Protein AF-A0A9N9PFM5-F1 (afdb_monomer)

Sequence (314 aa):
ESNFRSHLKWRIEKDKDKSFVIVVYNKIEIKESFKELLFERCRVQQSIERSPIHFYSKCDPYYEFTNFFPISVIIDDVEWPTTENYFQAQKFEHKWIYNEIREACSAREAFKISRYYDPHKRHDWEDRIPDTGKIFKENVMRTALMAKFGQHERLKYMLLSTGNIPLFEHTKNDLYWGDGGDFGGGQNKLGMILQEVREIYMLEEVQKIATIKSTLVHSAPRKRRWLNHLSSHVLNEDIRLTLPPSPVKTIWFSWFRFIIWMKPYLKYLITFYQKERKLPDPSKDIINLASWFSNPNTVIHIELITMFITYNGK

Radius of gyration: 23.26 Å; Cα contacts (8 Å, |Δi|>4): 350; chains: 1; bounding box: 63×58×68 Å

InterPro domains:
  IPR012816 NADAR [PF08719] (55-199)
  IPR012816 NADAR [TIGR02464] (53-199)
  IPR012816 NADAR [cd15457] (51-199)
  IPR037238 YbiA-like superfamily [G3DSA:1.10.357.40] (39-211)
  IPR037238 YbiA-like superfamily [SSF143990] (47-199)

Foldseek 3Di:
DDDDDDDDDWDWDQDPVRDTDGFDDDDDDPDVVLLVVLVVLLVVCVVPPLAAAEEADPRDPPVVLDQQPQDWFADPNDIARTLLLQLLLLQAPPVVLSVVSRPDPGSVRSVVSSVVVVVRGDPQQQPADPPVRDRNSLVSSLSSLLRSLVVDVSVVLVLLSSFQRQYAHADCPALACGQNHPVGNRPVSSSVSSVVSSVVSLVVLLVLLVLLLCQCQVDPVLVVLLLVLCVVVCVVPPDDSDGQDDDPPDDPVSSLSNLVVCLVCLVSSQVSLCVLVPPPDRDPSSVVSNVLSPPPCSNSVSVSSNSSCVSVVD

Solvent-accessible surface area (backbone atoms only — not comparable to full-atom values): 18155 Å² total; per-residue (Å²): 140,89,77,88,79,80,88,80,88,83,75,89,55,83,48,98,81,81,55,77,68,87,88,83,87,82,88,80,75,94,42,72,66,53,52,49,50,53,51,50,50,53,50,51,53,70,77,42,75,88,59,67,46,62,24,64,47,90,90,42,70,61,24,75,74,44,49,66,35,89,45,70,35,66,56,94,93,38,79,22,58,14,43,30,14,49,51,42,19,72,40,37,81,52,64,67,61,24,48,54,19,44,68,34,95,39,35,69,50,8,48,51,51,37,60,75,46,50,92,63,44,50,86,59,48,81,35,62,39,81,98,72,69,44,39,38,52,60,51,49,47,46,53,37,50,47,37,44,36,68,76,34,62,72,53,31,55,56,52,51,57,50,63,89,54,52,48,34,30,52,28,69,88,37,50,57,46,12,28,18,34,97,81,38,90,23,65,19,47,51,18,52,49,52,50,52,51,33,51,53,53,50,51,55,54,50,49,54,55,49,50,56,50,49,58,48,70,77,29,70,71,51,36,51,51,49,51,53,53,46,58,74,60,39,84,81,47,103,64,82,94,69,77,77,74,76,79,60,84,91,48,77,66,52,58,55,52,38,50,63,62,42,58,89,40,46,73,56,49,41,58,46,34,55,52,52,47,70,44,98,81,51,52,69,66,40,48,52,50,27,56,49,54,66,42,87,57,42,64,60,49,52,51,52,51,46,47,47,51,68,70,66,72,113

Mean predicted aligned error: 10.84 Å

Structure (mmCIF, N/CA/C/O backbone):
data_AF-A0A9N9PFM5-F1
#
_entry.id   AF-A0A9N9PFM5-F1
#
loop_
_atom_site.group_PDB
_atom_site.id
_atom_site.type_symbol
_atom_site.label_atom_id
_atom_site.label_alt_id
_atom_site.label_comp_id
_atom_site.label_asym_id
_atom_site.label_entity_id
_atom_site.label_seq_id
_atom_site.pdbx_PDB_ins_code
_atom_site.Cartn_x
_atom_site.Cartn_y
_atom_site.Cartn_z
_atom_site.occupancy
_atom_site.B_iso_or_equiv
_atom_site.auth_seq_id
_atom_site.auth_comp_id
_atom_site.auth_asym_id
_atom_site.auth_atom_id
_atom_site.pdbx_PDB_model_num
ATOM 1 N N . GLU A 1 1 ? 16.361 -35.485 27.529 1.00 28.11 1 GLU A N 1
ATOM 2 C CA . GLU A 1 1 ? 15.941 -34.355 28.387 1.00 28.11 1 GLU A CA 1
ATOM 3 C C . GLU A 1 1 ? 16.754 -33.118 27.992 1.00 28.11 1 GLU A C 1
ATOM 5 O O . GLU A 1 1 ? 17.873 -32.926 28.436 1.00 28.11 1 GLU A O 1
ATOM 10 N N . SER A 1 2 ? 16.462 -32.532 26.829 1.00 30.11 2 SER A N 1
ATOM 11 C CA . SER A 1 2 ? 15.596 -31.352 26.636 1.00 30.11 2 SER A CA 1
ATOM 12 C C . SER A 1 2 ? 16.118 -30.073 27.306 1.00 30.11 2 SER A C 1
ATOM 14 O O . SER A 1 2 ? 15.652 -29.674 28.366 1.00 30.11 2 SER A O 1
ATOM 16 N N . ASN A 1 3 ? 17.038 -29.387 26.627 1.00 26.78 3 ASN A N 1
ATOM 17 C CA . ASN A 1 3 ? 17.194 -27.939 26.754 1.00 26.78 3 ASN A CA 1
ATOM 18 C C . ASN A 1 3 ? 17.544 -27.356 25.379 1.00 26.78 3 ASN A C 1
ATOM 20 O O . ASN A 1 3 ? 18.699 -27.322 24.954 1.00 26.78 3 ASN A O 1
ATOM 24 N N . PHE A 1 4 ? 16.497 -26.945 24.663 1.00 24.41 4 PHE A N 1
ATOM 25 C CA . PHE A 1 4 ? 16.559 -26.201 23.409 1.00 24.41 4 PHE A CA 1
ATOM 26 C C . PHE A 1 4 ? 17.171 -24.816 23.685 1.00 24.41 4 PHE A C 1
ATOM 28 O O . PHE A 1 4 ? 16.492 -23.902 24.148 1.00 24.41 4 PHE A O 1
ATOM 35 N N . ARG A 1 5 ? 18.467 -24.640 23.403 1.00 27.06 5 ARG A N 1
ATOM 36 C CA . ARG A 1 5 ? 19.065 -23.308 23.241 1.00 27.06 5 ARG A CA 1
ATOM 37 C C . ARG A 1 5 ? 18.743 -22.813 21.832 1.00 27.06 5 ARG A C 1
ATOM 39 O O . ARG A 1 5 ? 19.401 -23.185 20.867 1.00 27.06 5 ARG A O 1
ATOM 46 N N . SER A 1 6 ? 17.719 -21.973 21.718 1.00 31.12 6 SER A N 1
ATOM 47 C CA . SER A 1 6 ? 17.447 -21.180 20.521 1.00 31.12 6 SER A CA 1
ATOM 48 C C . SER A 1 6 ? 18.553 -20.137 20.334 1.00 31.12 6 SER A C 1
ATOM 50 O O . SER A 1 6 ? 18.671 -19.188 21.111 1.00 31.12 6 SER A O 1
ATOM 52 N N . HIS A 1 7 ? 19.374 -20.312 19.303 1.00 28.08 7 HIS A N 1
ATOM 53 C CA . HIS A 1 7 ? 20.382 -19.343 18.891 1.00 28.08 7 HIS A CA 1
ATOM 54 C C . HIS A 1 7 ? 19.730 -18.139 18.188 1.00 28.08 7 HIS A C 1
ATOM 56 O O . HIS A 1 7 ? 19.598 -18.124 16.969 1.00 28.08 7 HIS A O 1
ATOM 62 N N . LEU A 1 8 ? 19.371 -17.105 18.952 1.00 27.41 8 LEU A N 1
ATOM 63 C CA . LEU A 1 8 ? 19.286 -15.728 18.457 1.00 27.41 8 LEU A CA 1
ATOM 64 C C . LEU A 1 8 ? 20.577 -15.010 18.863 1.00 27.41 8 LEU A C 1
ATOM 66 O O . LEU A 1 8 ? 20.789 -14.723 20.039 1.00 27.41 8 LEU A O 1
ATOM 70 N N . LYS A 1 9 ? 21.462 -14.745 17.898 1.00 27.91 9 LYS A N 1
ATOM 71 C CA . LYS A 1 9 ? 22.610 -13.850 18.089 1.00 27.91 9 LYS A CA 1
ATOM 72 C C . LYS A 1 9 ? 22.234 -12.473 17.554 1.00 27.91 9 LYS A C 1
ATOM 74 O O . LYS A 1 9 ? 21.989 -12.324 16.364 1.00 27.91 9 LYS A O 1
ATOM 79 N N . TRP A 1 10 ? 22.207 -11.486 18.436 1.00 32.22 10 TRP A N 1
ATOM 80 C CA . TRP A 1 10 ? 22.135 -10.064 18.116 1.00 32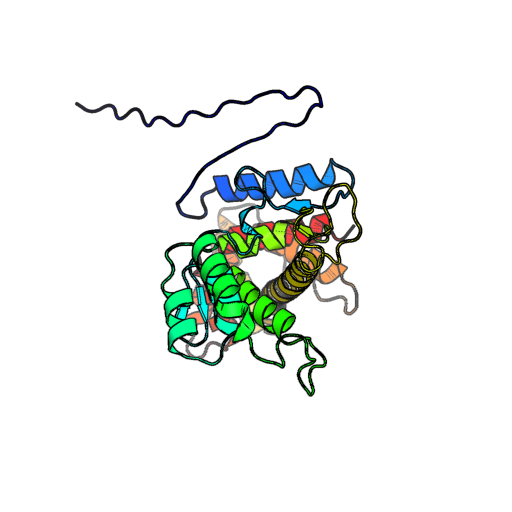.22 10 TRP A CA 1
ATOM 81 C C . TRP A 1 10 ? 23.387 -9.405 18.700 1.00 32.22 10 TRP A C 1
ATOM 83 O O . TRP A 1 10 ? 23.873 -9.821 19.754 1.00 32.22 10 TRP A O 1
ATOM 93 N N . ARG A 1 11 ? 23.953 -8.426 17.992 1.00 27.88 11 ARG A N 1
ATOM 94 C CA . ARG A 1 11 ? 25.117 -7.652 18.440 1.00 27.88 11 ARG A CA 1
ATOM 95 C C . ARG A 1 11 ? 24.836 -6.178 18.201 1.00 27.88 11 ARG A C 1
ATOM 97 O O . ARG A 1 11 ? 24.368 -5.810 17.131 1.00 27.88 11 ARG A O 1
ATOM 104 N N . ILE A 1 12 ? 25.134 -5.362 19.204 1.00 29.44 12 ILE A N 1
ATOM 105 C CA . ILE A 1 12 ? 25.149 -3.906 19.091 1.00 29.44 12 ILE A CA 1
ATOM 106 C C . ILE A 1 12 ? 26.557 -3.527 18.641 1.00 29.44 12 ILE A C 1
ATOM 108 O O . ILE A 1 12 ? 27.521 -3.758 19.373 1.00 29.44 12 ILE A O 1
ATOM 112 N N . GLU A 1 13 ? 26.681 -2.982 17.437 1.00 33.97 13 GLU A N 1
ATOM 113 C CA . GLU A 1 13 ? 27.924 -2.373 16.973 1.00 33.97 13 GLU A CA 1
ATOM 114 C C . GLU A 1 13 ? 27.783 -0.855 17.035 1.00 33.97 13 GLU A C 1
ATOM 116 O O . GLU A 1 13 ? 26.747 -0.288 16.685 1.00 33.97 13 GLU A O 1
ATOM 121 N N . LYS A 1 14 ? 28.810 -0.211 17.587 1.00 27.84 14 LYS A N 1
ATOM 122 C CA . LYS A 1 14 ? 28.869 1.235 17.758 1.00 27.84 14 LYS A CA 1
ATOM 123 C C . LYS A 1 14 ? 29.629 1.790 16.563 1.00 27.84 14 LYS A C 1
ATOM 125 O O . LYS A 1 14 ? 30.839 1.581 16.483 1.00 27.84 14 LYS A O 1
ATOM 130 N N . ASP A 1 15 ? 28.927 2.454 15.654 1.00 36.16 15 ASP A N 1
ATOM 131 C CA . ASP A 1 15 ? 29.580 3.153 14.554 1.00 36.16 15 ASP A CA 1
ATOM 132 C C . ASP A 1 15 ? 30.149 4.495 15.040 1.00 36.16 15 ASP A C 1
ATOM 134 O O . ASP A 1 15 ? 29.704 5.061 16.050 1.00 36.16 15 ASP A O 1
ATOM 138 N N . LYS A 1 16 ? 31.183 4.985 14.356 1.00 36.53 16 LYS A N 1
ATOM 139 C CA . LYS A 1 16 ? 31.984 6.145 14.775 1.00 36.53 16 LYS A CA 1
ATOM 140 C C . LYS A 1 16 ? 31.186 7.455 14.830 1.00 36.53 16 LYS A C 1
ATOM 142 O O . LYS A 1 16 ? 31.599 8.356 15.555 1.00 36.53 16 LYS A O 1
ATOM 147 N N . ASP A 1 17 ? 29.994 7.494 14.232 1.00 35.53 17 ASP A N 1
ATOM 148 C CA . ASP A 1 17 ? 29.139 8.685 14.145 1.00 35.53 17 ASP A CA 1
ATOM 149 C C . ASP A 1 17 ? 27.872 8.636 15.027 1.00 35.53 17 ASP A C 1
ATOM 151 O O . ASP A 1 17 ? 26.897 9.343 14.787 1.00 35.53 17 ASP A O 1
ATOM 155 N N . LYS A 1 18 ? 27.882 7.841 16.110 1.00 34.25 18 LYS A N 1
ATOM 156 C CA . LYS A 1 18 ? 26.782 7.738 17.105 1.00 34.25 18 LYS A CA 1
ATOM 157 C C . LYS A 1 18 ? 25.424 7.260 16.553 1.00 34.25 18 LYS A C 1
ATOM 159 O O . LYS A 1 18 ? 24.404 7.450 17.215 1.00 34.25 18 LYS A O 1
ATOM 164 N N . SER A 1 19 ? 25.389 6.575 15.419 1.00 27.67 19 SER A N 1
ATOM 165 C CA . SER A 1 19 ? 24.220 5.810 14.976 1.00 27.67 19 SER A CA 1
ATOM 166 C C . SER A 1 19 ? 24.327 4.346 15.431 1.00 27.67 19 SER A C 1
ATOM 168 O O . SER A 1 19 ? 25.405 3.750 15.446 1.00 27.67 19 SER A O 1
ATOM 170 N N . PHE A 1 20 ? 23.199 3.764 15.852 1.00 28.03 20 PHE A N 1
ATOM 171 C CA . PHE A 1 20 ? 23.075 2.337 16.164 1.00 28.03 20 PHE A CA 1
ATOM 172 C C . PHE A 1 20 ? 22.258 1.668 15.056 1.00 28.03 20 PHE A C 1
ATOM 174 O O . PHE A 1 20 ? 21.138 2.094 14.779 1.00 28.03 20 PHE A O 1
ATOM 181 N N . VAL A 1 21 ? 22.797 0.618 14.435 1.00 26.27 21 VAL A N 1
ATOM 182 C CA . VAL A 1 21 ? 22.099 -0.156 13.396 1.00 26.27 21 VAL A CA 1
ATOM 183 C C . VAL A 1 21 ? 21.665 -1.501 13.979 1.00 26.27 21 VAL A C 1
ATOM 185 O O . VAL A 1 21 ? 22.480 -2.243 14.524 1.00 26.27 21 VAL A O 1
ATOM 188 N N . ILE A 1 22 ? 20.374 -1.824 13.864 1.00 30.20 22 ILE A N 1
ATOM 189 C CA . ILE A 1 22 ? 19.808 -3.127 14.240 1.00 30.20 22 ILE A CA 1
ATOM 190 C C . ILE A 1 22 ? 19.376 -3.841 12.957 1.00 30.20 22 ILE A C 1
ATOM 192 O O . ILE A 1 22 ? 18.454 -3.394 12.276 1.00 30.20 22 ILE A O 1
ATOM 196 N N . VAL A 1 23 ? 20.020 -4.967 12.641 1.00 29.27 23 VAL A N 1
ATOM 197 C CA . VAL A 1 23 ? 19.663 -5.830 11.504 1.00 29.27 23 VAL A CA 1
ATOM 198 C C . VAL A 1 23 ? 18.956 -7.078 12.029 1.00 29.27 23 VAL A C 1
ATOM 200 O O . VAL A 1 23 ? 19.523 -7.813 12.837 1.00 29.27 23 VAL A O 1
ATOM 203 N N . VAL A 1 24 ? 17.729 -7.347 11.567 1.00 30.67 24 VAL A N 1
ATOM 204 C CA . VAL A 1 24 ? 16.993 -8.582 11.894 1.00 30.67 24 VAL A CA 1
ATOM 205 C C . VAL A 1 24 ? 16.357 -9.164 10.634 1.00 30.67 24 VAL A C 1
ATOM 207 O O . VAL A 1 24 ? 15.572 -8.496 9.964 1.00 30.67 24 VAL A O 1
ATOM 210 N N . TYR A 1 25 ? 16.668 -10.430 10.339 1.00 29.39 25 TYR A N 1
ATOM 211 C CA . TYR A 1 25 ? 16.095 -11.181 9.222 1.00 29.39 25 TYR A CA 1
ATOM 212 C C . TYR A 1 25 ? 14.898 -12.048 9.648 1.00 29.39 25 TYR A C 1
ATOM 214 O O . TYR A 1 25 ? 15.007 -12.905 10.516 1.00 29.39 25 TYR A O 1
ATOM 222 N N . ASN A 1 26 ? 13.810 -11.840 8.906 1.00 27.78 26 ASN A N 1
ATOM 223 C CA . ASN A 1 26 ? 12.730 -12.743 8.493 1.00 27.78 26 ASN A CA 1
ATOM 224 C C . ASN A 1 26 ? 11.754 -13.447 9.464 1.00 27.78 26 ASN A C 1
ATOM 226 O O . ASN A 1 26 ? 12.119 -14.127 10.415 1.00 27.78 26 ASN A O 1
ATOM 230 N N . LYS A 1 27 ? 10.496 -13.396 8.975 1.00 33.34 27 LYS A N 1
ATOM 231 C CA . LYS A 1 27 ? 9.260 -14.157 9.255 1.00 33.34 27 LYS A CA 1
ATOM 232 C C . LYS A 1 27 ? 8.638 -14.029 10.656 1.00 33.34 27 LYS A C 1
ATOM 234 O O . LYS A 1 27 ? 9.338 -13.891 11.646 1.00 33.34 27 LYS A O 1
ATOM 239 N N . ILE A 1 28 ? 7.304 -14.178 10.689 1.00 30.72 28 ILE A N 1
ATOM 240 C CA . ILE A 1 28 ? 6.395 -14.341 11.850 1.00 30.72 28 ILE A CA 1
ATOM 241 C C . ILE A 1 28 ? 5.572 -13.079 12.180 1.00 30.72 28 ILE A C 1
ATOM 243 O O . ILE A 1 28 ? 6.031 -11.963 11.949 1.00 30.72 28 ILE A O 1
ATOM 247 N N . GLU A 1 29 ? 4.331 -13.336 12.625 1.00 32.62 29 GLU A N 1
ATOM 248 C CA . GLU A 1 29 ? 3.277 -12.466 13.184 1.00 32.62 29 GLU A CA 1
ATOM 249 C C . GLU A 1 29 ? 3.741 -11.097 13.691 1.00 32.62 29 GLU A C 1
ATOM 251 O O . GLU A 1 29 ? 4.865 -10.950 14.169 1.00 32.62 29 GLU A O 1
ATOM 256 N N . ILE A 1 30 ? 2.844 -10.103 13.662 1.00 41.62 30 ILE A N 1
ATOM 257 C CA . ILE A 1 30 ? 3.065 -8.811 14.322 1.00 41.62 30 ILE A CA 1
ATOM 258 C C . ILE A 1 30 ? 3.183 -9.050 15.838 1.00 41.62 30 ILE A C 1
ATOM 260 O O . ILE A 1 30 ? 2.224 -8.961 16.595 1.00 41.62 30 ILE A O 1
ATOM 264 N N . LYS A 1 31 ? 4.385 -9.419 16.278 1.00 45.16 31 LYS A N 1
ATOM 265 C CA . LYS A 1 31 ? 4.772 -9.535 17.677 1.00 45.16 31 LYS A CA 1
ATOM 266 C C . LYS A 1 31 ? 5.028 -8.140 18.232 1.00 45.16 31 LYS A C 1
ATOM 268 O O . LYS A 1 31 ? 5.297 -7.193 17.490 1.00 45.16 31 LYS A O 1
ATOM 273 N N . GLU A 1 32 ? 5.015 -8.041 19.553 1.00 46.94 32 GLU A N 1
ATOM 274 C CA . GLU A 1 32 ? 5.360 -6.838 20.318 1.00 46.94 32 GLU A CA 1
ATOM 275 C C . GLU A 1 32 ? 6.704 -6.220 19.872 1.00 46.94 32 GLU A C 1
ATOM 277 O O . GLU A 1 32 ? 6.847 -5.004 19.839 1.00 46.94 32 GLU A O 1
ATOM 282 N N . SER A 1 33 ? 7.624 -7.034 19.342 1.00 53.91 33 SER A N 1
ATOM 283 C CA . SER A 1 33 ? 8.882 -6.589 18.731 1.00 53.91 33 SER A CA 1
ATOM 284 C C . SER A 1 33 ? 8.738 -5.795 17.421 1.00 53.91 33 SER A C 1
ATOM 286 O O . SER A 1 33 ? 9.549 -4.913 17.151 1.00 53.91 33 SER A O 1
ATOM 288 N N . PHE A 1 34 ? 7.728 -6.062 16.582 1.00 54.81 34 PHE A N 1
ATOM 289 C CA . PHE A 1 34 ? 7.462 -5.244 15.387 1.00 54.81 34 PHE A CA 1
ATOM 290 C C . PHE A 1 34 ? 6.856 -3.899 15.776 1.00 54.81 34 PHE A C 1
ATOM 292 O O . PHE A 1 34 ? 7.201 -2.873 15.193 1.00 54.81 34 PHE A O 1
ATOM 299 N N . LYS A 1 35 ? 5.993 -3.907 16.798 1.00 58.09 35 LYS A N 1
ATOM 300 C CA . LYS A 1 35 ? 5.506 -2.690 17.437 1.00 58.09 35 LYS A CA 1
ATOM 301 C C . LYS A 1 35 ? 6.705 -1.878 17.936 1.00 58.09 35 LYS A C 1
ATOM 303 O O . LYS A 1 35 ? 6.916 -0.784 17.434 1.00 58.09 35 LYS A O 1
ATOM 308 N N . GLU A 1 36 ? 7.554 -2.427 18.799 1.00 59.78 36 GLU A N 1
ATOM 309 C CA . GLU A 1 36 ? 8.770 -1.760 19.291 1.00 59.78 36 GLU A CA 1
ATOM 310 C C . GLU A 1 36 ? 9.670 -1.226 18.166 1.00 59.78 36 GLU A C 1
ATOM 312 O O . GLU A 1 36 ? 10.110 -0.083 18.239 1.00 59.78 36 GLU A O 1
ATOM 317 N N . LEU A 1 37 ? 9.875 -1.990 17.086 1.00 62.78 37 LEU A N 1
ATOM 318 C CA . LEU A 1 37 ? 10.641 -1.539 15.920 1.00 62.78 37 LEU A CA 1
ATOM 319 C C . LEU A 1 37 ? 10.024 -0.299 15.259 1.00 62.78 37 LEU A C 1
ATOM 321 O O . LEU A 1 37 ? 10.739 0.649 14.940 1.00 62.78 37 LEU A O 1
ATOM 325 N N . LEU A 1 38 ? 8.709 -0.298 15.025 1.00 61.69 38 LEU A N 1
ATOM 326 C CA . LEU A 1 38 ? 8.017 0.861 14.457 1.00 61.69 38 LEU A CA 1
ATOM 327 C C . LEU A 1 38 ? 8.027 2.047 15.426 1.00 61.69 38 LEU A C 1
ATOM 329 O O . LEU A 1 38 ? 8.216 3.182 14.998 1.00 61.69 38 LEU A O 1
ATOM 333 N N . PHE A 1 39 ? 7.872 1.787 16.724 1.00 61.38 39 PHE A N 1
ATOM 334 C CA . PHE A 1 39 ? 7.948 2.803 17.768 1.00 61.38 39 PHE A CA 1
ATOM 335 C C . PHE A 1 39 ? 9.329 3.466 17.804 1.00 61.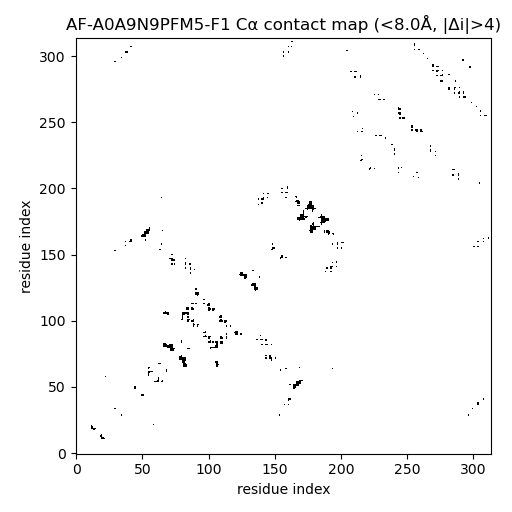38 39 PHE A C 1
ATOM 337 O O . PHE A 1 39 ? 9.414 4.695 17.812 1.00 61.38 39 PHE A O 1
ATOM 344 N N . GLU A 1 40 ? 10.398 2.671 17.767 1.00 60.38 40 GLU A N 1
ATOM 345 C CA . GLU A 1 40 ? 11.769 3.170 17.745 1.00 60.38 40 GLU A CA 1
ATOM 346 C C . GLU A 1 40 ? 12.047 3.946 16.457 1.00 60.38 40 GLU A C 1
ATOM 348 O O . GLU A 1 40 ? 12.576 5.051 16.516 1.00 60.38 40 GLU A O 1
ATOM 353 N N . ARG A 1 41 ? 11.593 3.457 15.295 1.00 64.81 41 ARG A N 1
ATOM 354 C CA . ARG A 1 41 ? 11.722 4.182 14.019 1.00 64.81 41 ARG A CA 1
ATOM 355 C C . ARG A 1 41 ? 11.021 5.543 14.055 1.00 64.81 41 ARG A C 1
ATOM 357 O O . ARG A 1 41 ? 11.655 6.548 13.744 1.00 64.81 41 ARG A O 1
ATOM 364 N N . CYS A 1 42 ? 9.766 5.596 14.507 1.00 58.56 42 CYS A N 1
ATOM 365 C CA . CYS A 1 42 ? 9.005 6.843 14.658 1.00 58.56 42 CYS A CA 1
ATOM 366 C C . CYS A 1 42 ? 9.662 7.828 15.641 1.00 58.56 42 CYS A C 1
ATOM 368 O O . CYS A 1 42 ? 9.538 9.045 15.486 1.00 58.56 42 CYS A O 1
ATOM 370 N N . ARG A 1 43 ? 10.323 7.314 16.685 1.00 56.97 43 ARG A N 1
ATOM 371 C CA . ARG A 1 43 ? 10.994 8.113 17.716 1.00 56.97 43 ARG A CA 1
ATOM 372 C C . ARG A 1 43 ? 12.349 8.641 17.238 1.00 56.97 43 ARG A C 1
ATOM 374 O O . ARG A 1 43 ? 12.614 9.830 17.390 1.00 56.97 43 ARG A O 1
ATOM 381 N N . VAL A 1 44 ? 13.179 7.792 16.631 1.00 53.28 44 VAL A N 1
ATOM 382 C CA . VAL A 1 44 ? 14.484 8.165 16.055 1.00 53.28 44 VAL A CA 1
ATOM 383 C C . VAL A 1 44 ? 14.310 9.240 14.978 1.00 53.28 44 VAL A C 1
ATOM 385 O O . VAL A 1 44 ? 15.052 10.222 14.964 1.00 53.28 44 VAL A O 1
ATOM 388 N N . GLN A 1 45 ? 13.263 9.129 14.157 1.00 54.72 45 GLN A N 1
ATOM 389 C CA . GLN A 1 45 ? 12.909 10.114 13.128 1.00 54.72 45 GLN A CA 1
ATOM 390 C C . GLN A 1 45 ? 12.530 11.506 13.663 1.00 54.72 45 GLN A C 1
ATOM 392 O O . GLN A 1 45 ? 12.501 12.457 12.891 1.00 54.72 45 GLN A O 1
ATOM 397 N N . GLN A 1 46 ? 12.238 11.654 14.959 1.00 48.78 46 GLN A N 1
ATOM 398 C CA . GLN A 1 46 ? 12.035 12.967 15.590 1.00 48.78 46 GLN A CA 1
ATOM 399 C C . GLN A 1 46 ? 13.319 13.560 16.163 1.00 48.78 46 GLN A C 1
ATOM 401 O O . GLN A 1 46 ? 13.409 14.775 16.315 1.00 48.78 46 GLN A O 1
ATOM 406 N N . SER A 1 47 ? 14.280 12.711 16.539 1.00 50.75 47 SER A N 1
ATOM 407 C CA . SER A 1 47 ? 15.564 13.154 17.094 1.00 50.75 47 SER A CA 1
ATOM 408 C C . SER A 1 47 ? 16.578 13.543 16.024 1.00 50.75 47 SER A C 1
ATOM 410 O O . SER A 1 47 ? 17.462 14.352 16.288 1.00 50.75 47 SER A O 1
ATOM 412 N N . ILE A 1 48 ? 16.444 12.968 14.830 1.00 47.78 48 ILE A N 1
ATOM 413 C CA . ILE A 1 48 ? 17.212 13.326 13.643 1.00 47.78 48 ILE A CA 1
ATOM 414 C C . ILE A 1 48 ? 16.353 14.352 12.901 1.00 47.78 48 ILE A C 1
ATOM 416 O O . ILE A 1 48 ? 15.172 14.091 12.673 1.00 47.78 48 ILE A O 1
ATOM 420 N N . GLU A 1 49 ? 16.905 15.527 12.577 1.00 51.91 49 GLU A N 1
ATOM 421 C CA . GLU A 1 49 ? 16.269 16.510 11.683 1.00 51.91 49 GLU A CA 1
ATOM 422 C C . GLU A 1 49 ? 15.573 15.772 10.539 1.00 51.91 49 GLU A C 1
ATOM 424 O O . GLU A 1 49 ? 16.207 14.862 10.015 1.00 51.91 49 GLU A O 1
ATOM 429 N N . ARG A 1 50 ? 14.309 16.114 10.213 1.00 64.31 50 ARG A N 1
ATOM 430 C CA . ARG A 1 50 ? 13.372 15.462 9.258 1.00 64.31 50 ARG A CA 1
ATOM 431 C C . ARG A 1 50 ? 14.009 15.083 7.905 1.00 64.31 50 ARG A C 1
ATOM 433 O O . ARG A 1 50 ? 13.664 15.629 6.859 1.00 64.31 50 ARG A O 1
ATOM 440 N N . SER A 1 51 ? 14.949 14.155 7.940 1.00 79.62 51 SER A N 1
ATOM 441 C CA . SER A 1 51 ? 15.827 13.813 6.841 1.00 79.62 51 SER A CA 1
ATOM 442 C C . SER A 1 51 ? 15.069 12.858 5.945 1.00 79.62 51 SER A C 1
ATOM 444 O O . SER A 1 51 ? 14.344 11.997 6.458 1.00 79.62 51 SER A O 1
ATOM 446 N N . PRO A 1 52 ? 15.207 12.994 4.624 1.00 87.56 52 PRO A N 1
ATOM 447 C CA . PRO A 1 52 ? 14.567 12.074 3.709 1.00 87.56 52 PRO A CA 1
ATOM 448 C C . PRO A 1 52 ? 14.940 10.617 4.000 1.00 87.56 52 PRO A C 1
ATOM 450 O O . PRO A 1 52 ? 16.070 10.312 4.387 1.00 87.56 52 PRO A O 1
ATOM 453 N N . ILE A 1 53 ? 13.984 9.708 3.808 1.00 89.81 53 ILE A N 1
ATOM 454 C CA . ILE A 1 53 ? 14.237 8.270 3.901 1.00 89.81 53 ILE A CA 1
ATOM 455 C C . ILE A 1 53 ? 14.724 7.797 2.540 1.00 89.81 53 ILE A C 1
ATOM 457 O O . ILE A 1 53 ? 13.956 7.760 1.578 1.00 89.81 53 ILE A O 1
ATOM 461 N N . HIS A 1 54 ? 15.986 7.391 2.496 1.00 93.31 54 HIS A N 1
ATOM 462 C CA . HIS A 1 54 ? 16.586 6.711 1.358 1.00 93.31 54 HIS A CA 1
ATOM 463 C C . HIS A 1 54 ? 16.402 5.198 1.498 1.00 93.31 54 HIS A C 1
ATOM 465 O O . HIS A 1 54 ? 16.655 4.635 2.564 1.00 93.31 54 HIS A O 1
ATOM 471 N N . PHE A 1 55 ? 15.965 4.538 0.427 1.00 94.62 55 PHE A N 1
ATOM 472 C CA . PHE A 1 55 ? 15.840 3.082 0.372 1.00 94.62 55 PHE A CA 1
ATOM 473 C C . PHE A 1 55 ? 16.329 2.556 -0.980 1.00 94.62 55 PHE A C 1
ATOM 475 O O . PHE A 1 55 ? 16.011 3.135 -2.014 1.00 94.62 55 PHE A O 1
ATOM 482 N N . TYR A 1 56 ? 17.101 1.463 -0.988 1.00 92.50 56 TYR A N 1
ATOM 483 C CA . TYR A 1 56 ? 17.505 0.790 -2.231 1.00 92.50 56 TYR A CA 1
ATOM 484 C C . TYR A 1 56 ? 18.120 -0.599 -2.001 1.00 92.50 56 TYR A C 1
ATOM 486 O O . TYR A 1 56 ? 17.723 -1.571 -2.649 1.00 92.50 56 TYR A O 1
ATOM 494 N N . SER A 1 57 ? 19.085 -0.732 -1.084 1.00 88.62 57 SER A N 1
ATOM 495 C CA . SER A 1 57 ? 19.859 -1.975 -0.947 1.00 88.62 57 SER A CA 1
ATOM 496 C C . SER A 1 57 ? 19.188 -2.986 -0.023 1.00 88.62 57 SER A C 1
ATOM 498 O O . SER A 1 57 ? 18.554 -2.629 0.962 1.00 88.62 57 SER A O 1
ATOM 500 N N . LYS A 1 58 ? 19.407 -4.282 -0.286 1.00 86.88 58 LYS A N 1
ATOM 501 C CA . LYS A 1 58 ? 18.853 -5.400 0.507 1.00 86.88 58 LYS A CA 1
ATOM 502 C C . LYS A 1 58 ? 19.190 -5.364 1.999 1.00 86.88 58 LYS A C 1
ATOM 504 O O . LYS A 1 58 ? 18.454 -5.940 2.793 1.00 86.88 58 LYS A O 1
ATOM 509 N N . CYS A 1 59 ? 20.320 -4.759 2.351 1.00 81.31 59 CYS A N 1
ATOM 510 C CA . CYS A 1 59 ? 20.806 -4.673 3.725 1.00 81.31 59 CYS A CA 1
ATOM 511 C C . CYS A 1 59 ? 20.387 -3.371 4.422 1.00 81.31 59 CYS A C 1
ATOM 513 O O . CYS A 1 59 ? 20.627 -3.239 5.621 1.00 81.31 59 CYS A O 1
ATOM 515 N N . ASP A 1 60 ? 19.769 -2.441 3.692 1.00 80.19 60 ASP A N 1
ATOM 516 C CA . ASP A 1 60 ? 19.392 -1.135 4.214 1.00 80.19 60 ASP A CA 1
ATOM 517 C C . ASP A 1 60 ? 17.966 -1.178 4.785 1.00 80.19 60 ASP A C 1
ATOM 519 O O . ASP A 1 60 ? 17.123 -1.968 4.334 1.00 80.19 60 ASP A O 1
ATOM 523 N N . PRO A 1 61 ? 17.649 -0.323 5.773 1.00 83.81 61 PRO A N 1
ATOM 524 C CA . PRO A 1 61 ? 16.275 -0.127 6.210 1.00 83.81 61 PRO A CA 1
ATOM 525 C C . PRO A 1 61 ? 15.356 0.217 5.032 1.00 83.81 61 PRO A C 1
ATOM 527 O O . PRO A 1 61 ? 15.746 0.935 4.116 1.00 83.81 61 PRO A O 1
ATOM 530 N N . TYR A 1 62 ? 14.108 -0.251 5.092 1.00 89.50 62 TYR A N 1
ATOM 531 C CA . TYR A 1 62 ? 13.075 0.038 4.091 1.00 89.50 62 TYR A CA 1
ATOM 532 C C . TYR A 1 62 ? 13.338 -0.549 2.698 1.00 89.50 62 TYR A C 1
ATOM 534 O O . TYR A 1 62 ? 12.673 -0.156 1.738 1.00 89.50 62 TYR A O 1
ATOM 542 N N . TYR A 1 63 ? 14.220 -1.547 2.566 1.00 93.81 63 TYR A N 1
ATOM 543 C CA . TYR A 1 63 ? 14.335 -2.326 1.328 1.00 93.81 63 TYR A CA 1
ATOM 544 C C . TYR A 1 63 ? 12.982 -2.877 0.848 1.00 93.81 63 TYR A C 1
ATOM 546 O O . TYR A 1 63 ? 12.742 -3.015 -0.354 1.00 93.81 63 TYR A O 1
ATOM 554 N N . GLU A 1 64 ? 12.063 -3.137 1.780 1.00 94.88 64 GLU A N 1
ATOM 555 C CA . GLU A 1 64 ? 10.697 -3.566 1.506 1.00 94.88 64 GLU A CA 1
ATOM 556 C C . GLU A 1 64 ? 9.895 -2.575 0.656 1.00 94.88 64 GLU A C 1
ATOM 558 O O . GLU A 1 64 ? 8.872 -2.962 0.097 1.00 94.88 64 GLU A O 1
ATOM 563 N N . PHE A 1 65 ? 10.331 -1.321 0.515 1.00 96.81 65 PHE A N 1
ATOM 564 C CA . PHE A 1 65 ? 9.687 -0.333 -0.353 1.00 96.81 65 PHE A CA 1
ATOM 565 C C . PHE A 1 65 ? 10.077 -0.494 -1.824 1.00 96.81 65 PHE A C 1
ATOM 567 O O . PHE A 1 65 ? 9.299 -0.116 -2.697 1.00 96.81 65 PHE A O 1
ATOM 574 N N . THR A 1 66 ? 11.205 -1.146 -2.116 1.00 96.94 66 THR A N 1
ATOM 575 C CA . THR A 1 66 ? 11.613 -1.450 -3.494 1.00 96.94 66 THR A CA 1
ATOM 576 C C . THR A 1 66 ? 10.663 -2.455 -4.149 1.00 96.94 66 THR A C 1
ATOM 578 O O . THR A 1 66 ? 10.111 -3.346 -3.490 1.00 96.94 66 THR A O 1
ATOM 581 N N . ASN A 1 67 ? 10.515 -2.385 -5.472 1.00 95.56 67 ASN A N 1
ATOM 582 C CA . ASN A 1 67 ? 9.729 -3.375 -6.224 1.00 95.56 67 ASN A CA 1
ATOM 583 C C . ASN A 1 67 ? 10.386 -4.760 -6.285 1.00 95.56 67 ASN A C 1
ATOM 585 O O . ASN A 1 67 ? 9.725 -5.764 -6.538 1.00 95.56 67 ASN A O 1
ATOM 589 N N . PHE A 1 68 ? 11.683 -4.816 -5.979 1.00 96.19 68 PHE A N 1
ATOM 590 C CA . PHE A 1 68 ? 12.487 -6.033 -5.961 1.00 96.19 68 PHE A CA 1
ATOM 591 C C . PHE A 1 68 ? 12.323 -6.850 -4.676 1.00 96.19 68 PHE A C 1
ATOM 593 O O . PHE A 1 68 ? 12.848 -7.965 -4.592 1.00 96.19 68 PHE A O 1
ATOM 600 N N . PHE A 1 69 ? 11.625 -6.312 -3.672 1.00 96.69 69 PHE A N 1
ATOM 601 C CA . PHE A 1 69 ? 11.353 -7.038 -2.442 1.00 96.69 69 PHE A CA 1
ATOM 602 C C . PHE A 1 69 ? 10.488 -8.286 -2.722 1.00 96.69 69 PHE A C 1
ATOM 604 O O . PHE A 1 69 ? 9.413 -8.149 -3.312 1.00 96.69 69 PHE A O 1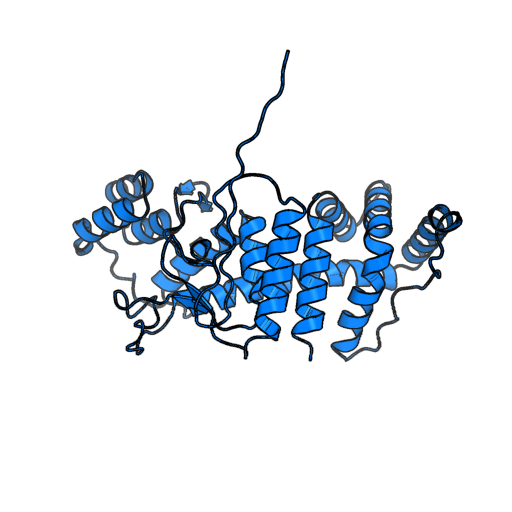
ATOM 611 N N . PRO A 1 70 ? 10.926 -9.494 -2.308 1.00 95.94 70 PRO A N 1
ATOM 612 C CA . PRO A 1 70 ? 10.244 -10.744 -2.628 1.00 95.94 70 PRO A CA 1
ATOM 613 C C . PRO A 1 70 ? 8.982 -10.927 -1.779 1.00 95.94 70 PRO A C 1
ATOM 615 O O . PRO A 1 70 ? 9.029 -11.511 -0.694 1.00 95.94 70 PRO A O 1
ATOM 618 N N . ILE A 1 71 ? 7.856 -10.416 -2.273 1.00 96.31 71 ILE A N 1
ATOM 619 C CA . ILE A 1 71 ? 6.544 -10.590 -1.655 1.00 96.31 71 ILE A CA 1
ATOM 620 C C . ILE A 1 71 ? 5.463 -10.732 -2.725 1.00 96.31 71 ILE A C 1
ATOM 622 O O . ILE A 1 71 ? 5.370 -9.887 -3.620 1.00 96.31 71 ILE A O 1
ATOM 626 N N . SER A 1 72 ? 4.659 -11.796 -2.631 1.00 97.50 72 SER A N 1
ATOM 627 C CA . SER A 1 72 ? 3.646 -12.068 -3.645 1.00 97.50 72 SER A CA 1
ATOM 628 C C . SER A 1 72 ? 2.437 -11.152 -3.507 1.00 97.50 72 SER A C 1
ATOM 630 O O . SER A 1 72 ? 2.076 -10.745 -2.403 1.00 97.50 72 SER A O 1
ATOM 632 N N . VAL A 1 73 ? 1.819 -10.793 -4.628 1.00 97.88 73 VAL A N 1
ATOM 633 C CA . VAL A 1 73 ? 0.606 -9.965 -4.672 1.00 97.88 73 VAL A CA 1
ATOM 634 C C . VAL A 1 73 ? -0.381 -10.540 -5.674 1.00 97.88 73 VAL A C 1
ATOM 636 O O . VAL A 1 73 ? 0.026 -11.081 -6.697 1.00 97.88 73 VAL A O 1
ATOM 639 N N . ILE A 1 74 ? -1.673 -10.400 -5.399 1.00 98.50 74 ILE A N 1
ATOM 640 C CA . ILE A 1 74 ? -2.747 -10.804 -6.310 1.00 98.50 74 ILE A CA 1
ATOM 641 C C . ILE A 1 74 ? -3.300 -9.556 -7.003 1.00 98.50 74 ILE A C 1
ATOM 643 O O . ILE A 1 74 ? -3.759 -8.634 -6.333 1.00 98.50 74 ILE A O 1
ATOM 647 N N . ILE A 1 75 ? -3.247 -9.497 -8.329 1.00 98.25 75 ILE A N 1
ATOM 648 C CA . ILE A 1 75 ? -3.784 -8.385 -9.127 1.00 98.25 75 ILE A CA 1
ATOM 649 C C . ILE A 1 75 ? -4.564 -8.994 -10.284 1.00 98.25 75 ILE A C 1
ATOM 651 O O . ILE A 1 75 ? -4.026 -9.852 -10.982 1.00 98.25 75 ILE A O 1
ATOM 655 N N . ASP A 1 76 ? -5.820 -8.574 -10.452 1.00 95.38 76 ASP A N 1
ATOM 656 C CA . ASP A 1 76 ? -6.754 -9.115 -11.449 1.00 95.38 76 ASP A CA 1
ATOM 657 C C . ASP A 1 76 ? -6.855 -10.650 -11.389 1.00 95.38 76 ASP A C 1
ATOM 659 O O . ASP A 1 76 ? -6.735 -11.342 -12.396 1.00 95.38 76 ASP A O 1
ATOM 663 N N . ASP A 1 77 ? -7.003 -11.180 -10.168 1.00 96.94 77 ASP A N 1
ATOM 664 C CA . ASP A 1 77 ? -7.059 -12.617 -9.848 1.00 96.94 77 ASP A CA 1
ATOM 665 C C . ASP A 1 77 ? -5.813 -13.431 -10.259 1.00 96.94 77 ASP A C 1
ATOM 667 O O . ASP A 1 77 ? -5.821 -14.663 -10.231 1.00 96.94 77 ASP A O 1
ATOM 671 N N . VAL A 1 78 ? -4.706 -12.758 -10.587 1.00 97.19 78 VAL A N 1
ATOM 672 C CA . VAL A 1 78 ? -3.415 -13.378 -10.906 1.00 97.19 78 VAL A CA 1
ATOM 673 C C . VAL A 1 78 ? -2.420 -13.131 -9.779 1.00 97.19 78 VAL A C 1
ATOM 675 O O . VAL A 1 78 ? -2.213 -11.993 -9.361 1.00 97.19 78 VAL A O 1
ATOM 678 N N . GLU A 1 79 ? -1.766 -14.195 -9.308 1.00 97.75 79 GLU A N 1
ATOM 679 C CA . GLU A 1 79 ? -0.658 -14.094 -8.357 1.00 97.75 79 GLU A CA 1
ATOM 680 C C . GLU A 1 79 ? 0.655 -13.731 -9.066 1.00 97.75 79 GLU A C 1
ATOM 682 O O . GLU A 1 79 ? 1.027 -14.311 -10.089 1.00 97.75 79 GLU A O 1
ATOM 687 N N . TRP A 1 80 ? 1.375 -12.779 -8.479 1.00 98.12 80 TRP A N 1
ATOM 688 C CA . TRP A 1 80 ? 2.661 -12.277 -8.944 1.00 98.12 80 TRP A CA 1
ATOM 689 C C . TRP A 1 80 ? 3.719 -12.481 -7.868 1.00 98.12 80 TRP A C 1
ATOM 691 O O . TRP A 1 80 ? 3.484 -12.051 -6.740 1.00 98.12 80 TRP A O 1
ATOM 701 N N . PRO A 1 81 ? 4.902 -13.045 -8.184 1.00 97.31 81 PRO A N 1
ATOM 702 C CA . PRO A 1 81 ? 5.953 -13.266 -7.187 1.00 97.31 81 PRO A CA 1
ATOM 703 C C . PRO A 1 81 ? 6.465 -11.982 -6.522 1.00 97.31 81 PRO A C 1
ATOM 705 O O . PRO A 1 81 ? 6.841 -12.002 -5.351 1.00 97.31 81 PRO A O 1
ATOM 708 N N . THR A 1 82 ? 6.497 -10.876 -7.274 1.00 98.38 82 THR A N 1
ATOM 709 C CA . THR A 1 82 ? 6.870 -9.533 -6.808 1.00 98.38 82 THR A CA 1
ATOM 710 C C . THR A 1 82 ? 6.099 -8.462 -7.580 1.00 98.38 82 THR A C 1
ATOM 712 O O . THR A 1 82 ? 5.571 -8.729 -8.664 1.00 98.38 82 THR A O 1
ATOM 715 N N . THR A 1 83 ? 6.087 -7.222 -7.077 1.00 98.19 83 THR A N 1
ATOM 716 C CA . THR A 1 83 ? 5.557 -6.085 -7.850 1.00 98.19 83 THR A CA 1
ATOM 717 C C . THR A 1 83 ? 6.384 -5.798 -9.101 1.00 98.19 83 THR A C 1
ATOM 719 O O . THR A 1 83 ? 5.825 -5.330 -10.090 1.00 98.19 83 THR A O 1
ATOM 722 N N . GLU A 1 84 ? 7.679 -6.136 -9.100 1.00 98.44 84 GLU A N 1
ATOM 723 C CA . GLU A 1 84 ? 8.529 -6.064 -10.291 1.00 98.44 84 GLU A CA 1
ATOM 724 C C . GLU A 1 84 ? 8.054 -7.035 -11.381 1.00 98.44 84 GLU A C 1
ATOM 726 O O . GLU A 1 84 ? 7.930 -6.625 -12.529 1.00 98.44 84 GLU A O 1
ATOM 731 N N . ASN A 1 85 ? 7.718 -8.290 -11.048 1.00 98.62 85 ASN A N 1
ATOM 732 C CA . ASN A 1 85 ? 7.192 -9.249 -12.032 1.00 98.62 85 ASN A CA 1
ATOM 733 C C . ASN A 1 85 ? 5.935 -8.698 -12.721 1.00 98.62 85 ASN A C 1
ATOM 735 O O . ASN A 1 85 ? 5.860 -8.703 -13.948 1.00 98.62 85 ASN A O 1
ATOM 739 N N . TYR A 1 86 ? 4.985 -8.174 -11.937 1.00 98.69 86 TYR A N 1
ATOM 740 C CA . TYR A 1 86 ? 3.787 -7.531 -12.478 1.00 98.69 86 TYR A CA 1
ATOM 741 C C . TYR A 1 86 ? 4.156 -6.360 -13.393 1.00 98.69 86 TYR A C 1
ATOM 743 O O . TYR A 1 86 ? 3.779 -6.343 -14.561 1.00 98.69 86 TYR A O 1
ATOM 751 N N . PHE A 1 87 ? 4.945 -5.404 -12.897 1.00 98.62 87 PHE A N 1
ATOM 752 C CA . PHE A 1 87 ? 5.305 -4.203 -13.649 1.00 98.62 87 PHE A CA 1
ATOM 753 C C . PHE A 1 87 ? 6.011 -4.522 -14.973 1.00 98.62 87 PHE A C 1
ATOM 755 O O . PHE A 1 87 ? 5.696 -3.928 -16.004 1.00 98.62 87 PHE A O 1
ATOM 762 N N . GLN A 1 88 ? 6.941 -5.479 -14.958 1.00 98.62 88 GLN A N 1
ATOM 763 C CA . GLN A 1 88 ? 7.677 -5.902 -16.145 1.00 98.62 88 GLN A CA 1
ATOM 764 C C . GLN A 1 88 ? 6.777 -6.633 -17.150 1.00 98.62 88 GLN A C 1
ATOM 766 O O . GLN A 1 88 ? 6.919 -6.413 -18.350 1.00 98.62 88 GLN A O 1
ATOM 771 N N . ALA A 1 89 ? 5.822 -7.447 -16.692 1.00 98.44 89 ALA A N 1
ATOM 772 C CA . ALA A 1 89 ? 4.905 -8.161 -17.577 1.00 98.44 89 ALA A CA 1
ATOM 773 C C . ALA A 1 89 ? 3.922 -7.216 -18.288 1.00 98.44 89 ALA A C 1
ATOM 775 O O . ALA A 1 89 ? 3.655 -7.392 -19.475 1.00 98.44 89 ALA A O 1
ATOM 776 N N . GLN A 1 90 ? 3.449 -6.162 -17.609 1.00 98.31 90 GLN A N 1
ATOM 777 C CA . GLN A 1 90 ? 2.497 -5.192 -18.179 1.00 98.31 90 GLN A CA 1
ATOM 778 C C . GLN A 1 90 ? 3.057 -4.346 -19.335 1.00 98.31 90 GLN A C 1
ATOM 780 O O . GLN A 1 90 ? 2.307 -3.645 -20.019 1.00 98.31 90 GLN A O 1
ATOM 785 N N . LYS A 1 91 ? 4.366 -4.420 -19.588 1.00 98.31 91 LYS A N 1
ATOM 786 C CA . LYS A 1 91 ? 4.998 -3.822 -20.769 1.00 98.31 91 LYS A CA 1
ATOM 787 C C . LYS A 1 91 ? 4.603 -4.503 -22.080 1.00 98.31 91 LYS A C 1
ATOM 789 O O . LYS A 1 91 ? 4.844 -3.923 -23.136 1.00 98.31 91 LYS A O 1
ATOM 794 N N . PHE A 1 92 ? 4.042 -5.712 -22.037 1.00 98.31 92 PHE A N 1
ATOM 795 C CA . PHE A 1 92 ? 3.850 -6.559 -23.212 1.00 98.31 92 PHE A CA 1
ATOM 796 C C . PHE A 1 92 ? 2.401 -7.030 -23.347 1.00 98.31 92 PHE A C 1
ATOM 798 O O . PHE A 1 92 ? 1.795 -7.493 -22.387 1.00 98.31 92 PHE A O 1
ATOM 805 N N . GLU A 1 93 ? 1.868 -6.976 -24.568 1.00 96.19 93 GLU A N 1
ATOM 806 C CA . GLU A 1 93 ? 0.548 -7.538 -24.903 1.00 96.19 93 GLU A CA 1
ATOM 807 C C . GLU A 1 93 ? 0.638 -9.015 -25.327 1.00 96.19 93 GLU A C 1
ATOM 809 O O . GLU A 1 93 ? -0.330 -9.775 -25.255 1.00 96.19 93 GLU A O 1
ATOM 814 N N . HIS A 1 94 ? 1.829 -9.448 -25.749 1.00 97.44 94 HIS A N 1
ATOM 815 C CA . HIS A 1 94 ? 2.108 -10.826 -26.131 1.00 97.44 94 HIS A CA 1
ATOM 816 C C . HIS A 1 94 ? 2.026 -11.744 -24.905 1.00 97.44 94 HIS A C 1
ATOM 818 O O . HIS A 1 94 ? 2.916 -11.746 -24.053 1.00 97.44 94 HIS A O 1
ATOM 824 N N . LYS A 1 95 ? 0.976 -12.575 -24.843 1.00 96.75 95 LYS A N 1
ATOM 825 C CA . LYS A 1 95 ? 0.699 -13.458 -23.694 1.00 96.75 95 LYS A CA 1
ATOM 826 C C . LYS A 1 95 ? 1.859 -14.379 -23.312 1.00 96.75 95 LYS A C 1
ATOM 828 O O . LYS A 1 95 ? 2.018 -14.685 -22.137 1.00 96.75 95 LYS A O 1
ATOM 833 N N . TRP A 1 96 ? 2.653 -14.831 -24.279 1.00 97.75 96 TRP A N 1
ATOM 834 C CA . TRP A 1 96 ? 3.786 -15.714 -24.007 1.00 97.75 96 TRP A CA 1
ATOM 835 C C . TRP A 1 96 ? 4.922 -14.977 -23.273 1.00 97.75 96 TRP A C 1
ATOM 837 O O . TRP A 1 96 ? 5.385 -15.493 -22.263 1.00 97.75 96 TRP A O 1
ATOM 847 N N . ILE A 1 97 ? 5.266 -13.740 -23.669 1.00 98.25 97 ILE A N 1
ATOM 848 C CA . ILE A 1 97 ? 6.235 -12.882 -22.949 1.00 98.25 97 ILE A CA 1
ATOM 849 C C . ILE A 1 97 ? 5.712 -12.557 -21.548 1.00 98.25 97 ILE A C 1
ATOM 851 O O . ILE A 1 97 ? 6.428 -12.673 -20.556 1.00 98.25 97 ILE A O 1
ATOM 855 N N . TYR A 1 98 ? 4.439 -12.165 -21.465 1.00 98.06 98 TYR A N 1
ATOM 856 C CA . TYR A 1 98 ? 3.769 -11.852 -20.207 1.00 98.06 98 TYR A CA 1
ATOM 857 C C . TYR A 1 98 ? 3.853 -13.018 -19.209 1.00 98.06 98 TYR A C 1
ATOM 859 O O . TYR A 1 98 ? 4.229 -12.818 -18.053 1.00 98.06 98 TYR A O 1
ATOM 867 N N . ASN A 1 99 ? 3.539 -14.239 -19.656 1.00 97.94 99 ASN A N 1
ATOM 868 C CA . ASN A 1 99 ? 3.577 -15.429 -18.808 1.00 97.94 99 ASN A CA 1
ATOM 869 C C . ASN A 1 99 ? 5.010 -15.819 -18.427 1.00 97.94 99 ASN A C 1
ATOM 871 O O . ASN A 1 99 ? 5.235 -16.157 -17.270 1.00 97.94 99 ASN A O 1
ATOM 875 N N . GLU A 1 100 ? 5.976 -15.699 -19.344 1.00 98.50 100 GLU A N 1
ATOM 876 C CA . GLU A 1 100 ? 7.395 -15.957 -19.057 1.00 98.50 100 GLU A CA 1
ATOM 877 C C . GLU A 1 100 ? 7.916 -15.030 -17.943 1.00 98.50 100 GLU A C 1
ATOM 879 O O . GLU A 1 100 ? 8.546 -15.476 -16.986 1.00 98.50 100 GLU A O 1
ATOM 884 N N . ILE A 1 101 ? 7.577 -13.736 -17.999 1.00 98.62 101 ILE A N 1
ATOM 885 C CA . ILE A 1 101 ? 7.944 -12.762 -16.958 1.00 98.62 101 ILE A CA 1
ATOM 886 C C . ILE A 1 101 ? 7.211 -13.042 -15.639 1.00 98.62 101 ILE A C 1
ATOM 888 O O . ILE A 1 101 ? 7.793 -12.904 -14.557 1.00 98.62 101 ILE A O 1
ATOM 892 N N . ARG A 1 102 ? 5.933 -13.430 -15.701 1.00 97.88 102 ARG A N 1
ATOM 893 C CA . ARG A 1 102 ? 5.152 -13.801 -14.514 1.00 97.88 102 ARG A CA 1
ATOM 894 C C . ARG A 1 102 ? 5.769 -14.998 -13.790 1.00 97.88 102 ARG A C 1
ATOM 896 O O . ARG A 1 102 ? 5.837 -14.984 -12.565 1.00 97.88 102 ARG A O 1
ATOM 903 N N . GLU A 1 103 ? 6.215 -16.000 -14.540 1.00 97.62 103 GLU A N 1
ATOM 904 C CA . GLU A 1 103 ? 6.753 -17.266 -14.027 1.00 97.62 103 GLU A CA 1
ATOM 905 C C . GLU A 1 103 ? 8.222 -17.172 -13.583 1.00 97.62 103 GLU A C 1
ATOM 907 O O . GLU A 1 103 ? 8.723 -18.080 -12.919 1.00 97.62 103 GLU A O 1
ATOM 912 N N . ALA A 1 104 ? 8.900 -16.057 -13.873 1.00 98.00 104 ALA A N 1
ATOM 913 C CA . ALA A 1 104 ? 10.265 -15.801 -13.430 1.00 98.00 104 ALA A CA 1
ATOM 914 C C . ALA A 1 104 ? 10.405 -15.895 -11.899 1.00 98.00 104 ALA A C 1
ATOM 916 O O . ALA A 1 104 ? 9.657 -15.269 -11.139 1.00 98.00 104 ALA A O 1
ATOM 917 N N . CYS A 1 105 ? 11.430 -16.611 -11.429 1.00 92.94 105 CYS A N 1
ATOM 918 C CA . CYS A 1 105 ? 11.597 -16.951 -10.016 1.00 92.94 105 CYS A CA 1
ATOM 919 C C . CYS A 1 105 ? 12.048 -15.764 -9.148 1.00 92.94 105 CYS A C 1
ATOM 921 O O . CYS A 1 105 ? 12.081 -15.855 -7.919 1.00 92.94 105 CYS A O 1
ATOM 923 N N . SER A 1 106 ? 12.423 -14.639 -9.768 1.00 95.88 106 SER A N 1
ATOM 924 C CA . SER A 1 106 ? 12.832 -13.428 -9.059 1.00 95.88 106 SER A CA 1
ATOM 925 C C . SER A 1 106 ? 12.556 -12.149 -9.851 1.00 95.88 106 SER A C 1
ATOM 927 O O . SER A 1 106 ? 12.623 -12.135 -11.078 1.00 95.88 106 SER A O 1
ATOM 929 N N . ALA A 1 107 ? 12.396 -11.033 -9.133 1.00 97.25 107 ALA A N 1
ATOM 930 C CA . ALA A 1 107 ? 12.325 -9.686 -9.708 1.00 97.25 107 ALA A CA 1
ATOM 931 C C . ALA A 1 107 ? 13.477 -9.386 -10.689 1.00 97.25 107 ALA A C 1
ATOM 933 O O . ALA A 1 107 ? 13.289 -8.773 -11.737 1.00 97.25 107 ALA A O 1
ATOM 934 N N . ARG A 1 108 ? 14.692 -9.860 -10.378 1.00 97.06 108 ARG A N 1
ATOM 935 C CA . ARG A 1 108 ? 15.868 -9.657 -11.237 1.00 97.06 108 ARG A CA 1
ATOM 936 C C . ARG A 1 108 ? 15.766 -10.436 -12.546 1.00 97.06 108 ARG A C 1
ATOM 938 O O . ARG A 1 108 ? 16.234 -9.942 -13.567 1.00 97.06 108 ARG A O 1
ATOM 945 N N . GLU A 1 109 ? 15.219 -11.641 -12.510 1.00 98.31 109 GLU A N 1
ATOM 946 C CA . GLU A 1 109 ? 14.999 -12.446 -13.708 1.00 98.31 109 GLU A CA 1
ATOM 947 C C . GLU A 1 109 ? 13.877 -11.855 -14.564 1.00 98.31 109 GLU A C 1
ATOM 949 O O . GLU A 1 109 ? 14.105 -11.613 -15.745 1.00 98.31 109 GLU A O 1
ATOM 954 N N . ALA A 1 110 ? 12.747 -11.481 -13.956 1.00 98.44 110 ALA A N 1
ATOM 955 C CA . ALA A 1 110 ? 11.660 -10.764 -14.626 1.00 98.44 110 ALA A CA 1
ATOM 956 C C . ALA A 1 110 ? 12.160 -9.502 -15.351 1.00 98.44 110 ALA A C 1
ATOM 958 O O . ALA A 1 110 ? 11.849 -9.276 -16.521 1.00 98.44 110 ALA A O 1
ATOM 959 N N . PHE A 1 111 ? 13.009 -8.710 -14.685 1.00 97.94 111 PHE A N 1
ATOM 960 C CA . PHE A 1 111 ? 13.657 -7.546 -15.286 1.00 97.94 111 PHE A CA 1
ATOM 961 C C . PHE A 1 111 ? 14.529 -7.921 -16.493 1.00 97.94 111 PHE A C 1
ATOM 963 O O . PHE A 1 111 ? 14.450 -7.266 -17.529 1.00 97.94 111 PHE A O 1
ATOM 970 N N . LYS A 1 112 ? 15.355 -8.972 -16.391 1.00 98.31 112 LYS A N 1
ATOM 971 C CA . LYS A 1 112 ? 16.217 -9.422 -17.500 1.00 98.31 112 LYS A CA 1
ATOM 972 C C . LYS A 1 112 ? 15.403 -9.893 -18.704 1.00 98.31 112 LYS A C 1
ATOM 974 O O . LYS A 1 112 ? 15.717 -9.487 -19.820 1.00 98.31 112 LYS A O 1
ATOM 979 N N . ILE A 1 113 ? 14.367 -10.698 -18.470 1.00 98.44 113 ILE A N 1
ATOM 980 C CA . ILE A 1 113 ? 13.459 -11.195 -19.512 1.00 98.44 113 ILE A CA 1
ATOM 981 C C . ILE A 1 113 ? 12.771 -10.011 -20.197 1.00 98.44 113 ILE A C 1
ATOM 983 O O . ILE A 1 113 ? 12.824 -9.894 -21.419 1.00 98.44 113 ILE A O 1
ATOM 987 N N . SER A 1 114 ? 12.222 -9.060 -19.431 1.00 98.00 114 SER A N 1
ATOM 988 C CA . SER A 1 114 ? 11.640 -7.850 -20.021 1.00 98.00 114 SER A CA 1
ATOM 989 C C . SER A 1 114 ? 12.638 -7.085 -20.885 1.00 98.00 114 SER A C 1
ATOM 991 O O . SER A 1 114 ? 12.260 -6.651 -21.966 1.00 98.00 114 SER A O 1
ATOM 993 N N . ARG A 1 115 ? 13.888 -6.910 -20.441 1.00 97.62 115 ARG A N 1
ATOM 994 C CA . ARG A 1 115 ? 14.901 -6.189 -21.227 1.00 97.62 115 ARG A CA 1
ATOM 995 C C . ARG A 1 115 ? 15.259 -6.902 -22.520 1.00 97.62 115 ARG A C 1
ATOM 997 O O . ARG A 1 115 ? 15.452 -6.237 -23.532 1.00 97.62 115 ARG A O 1
ATOM 1004 N N . TYR A 1 116 ? 15.320 -8.230 -22.498 1.00 98.19 116 TYR A N 1
ATOM 1005 C CA . TYR A 1 116 ? 15.523 -9.026 -23.704 1.00 98.19 116 TYR A CA 1
ATOM 1006 C C . TYR A 1 116 ? 14.404 -8.785 -24.732 1.00 98.19 116 TYR A C 1
ATOM 1008 O O . TYR A 1 116 ? 14.679 -8.645 -25.923 1.00 98.19 116 TYR A O 1
ATOM 1016 N N . TYR A 1 117 ? 13.162 -8.635 -24.266 1.00 98.31 117 TYR A N 1
ATOM 1017 C CA . TYR A 1 117 ? 12.005 -8.379 -25.121 1.00 98.31 117 TYR A CA 1
ATOM 1018 C C . TYR A 1 117 ? 11.648 -6.900 -25.321 1.00 98.31 117 TYR A C 1
ATOM 1020 O O . TYR A 1 117 ? 10.630 -6.643 -25.956 1.00 98.31 117 TYR A O 1
ATOM 1028 N N . ASP A 1 118 ? 12.460 -5.927 -24.883 1.00 96.44 118 ASP A N 1
ATOM 1029 C CA . ASP A 1 118 ? 12.168 -4.484 -25.024 1.00 96.44 118 ASP A CA 1
ATOM 1030 C C . ASP A 1 118 ? 11.691 -4.059 -26.446 1.00 96.44 118 ASP A C 1
ATOM 1032 O O . ASP A 1 118 ? 10.816 -3.192 -26.514 1.00 96.44 118 ASP A O 1
ATOM 1036 N N . PRO A 1 119 ? 12.139 -4.667 -27.575 1.00 97.62 119 PRO A N 1
ATOM 1037 C CA . PRO A 1 119 ? 11.582 -4.387 -28.909 1.00 97.62 119 PRO A CA 1
ATOM 1038 C C . PRO A 1 119 ? 10.079 -4.677 -29.089 1.00 97.62 119 PRO A C 1
ATOM 1040 O O . PRO A 1 119 ? 9.459 -4.117 -29.986 1.00 97.62 119 PRO A O 1
ATOM 1043 N N . HIS A 1 120 ? 9.486 -5.535 -28.254 1.00 97.50 120 HIS A N 1
ATOM 1044 C CA . HIS A 1 120 ? 8.061 -5.897 -28.270 1.00 97.50 120 HIS A CA 1
ATOM 1045 C C . HIS A 1 120 ? 7.228 -5.094 -27.260 1.00 97.50 120 HIS A C 1
ATOM 1047 O O . HIS A 1 120 ? 6.051 -5.404 -27.047 1.00 97.50 120 HIS A O 1
ATOM 1053 N N . LYS A 1 121 ? 7.837 -4.111 -26.585 1.00 97.50 121 LYS A N 1
ATOM 1054 C CA . LYS A 1 121 ? 7.163 -3.271 -25.595 1.00 97.50 121 LYS A CA 1
ATOM 1055 C C . LYS A 1 121 ? 6.021 -2.497 -26.258 1.00 97.50 121 LYS A C 1
ATOM 1057 O O . LYS A 1 121 ? 6.192 -1.933 -27.336 1.00 97.50 121 LYS A O 1
ATOM 1062 N N . ARG A 1 122 ? 4.872 -2.444 -25.584 1.00 97.12 122 ARG A N 1
ATOM 1063 C CA . ARG A 1 122 ? 3.700 -1.671 -26.013 1.00 97.12 122 ARG A CA 1
ATOM 1064 C C . ARG A 1 122 ? 4.048 -0.198 -26.257 1.00 97.12 122 ARG A C 1
ATOM 1066 O O . ARG A 1 122 ? 4.888 0.378 -25.560 1.00 97.12 122 ARG A O 1
ATOM 1073 N N . HIS A 1 123 ? 3.397 0.397 -27.252 1.00 96.31 123 HIS A N 1
ATOM 1074 C CA . HIS A 1 123 ? 3.711 1.742 -27.739 1.00 96.31 123 HIS A CA 1
ATOM 1075 C C . HIS A 1 123 ? 3.257 2.848 -26.775 1.00 96.31 123 HIS A C 1
ATOM 1077 O O . HIS A 1 123 ? 3.964 3.833 -26.606 1.00 96.31 123 HIS A O 1
ATOM 1083 N N . ASP A 1 124 ? 2.142 2.636 -26.079 1.00 95.62 124 ASP A N 1
ATOM 1084 C CA . ASP A 1 124 ? 1.513 3.567 -25.135 1.00 95.62 124 ASP A CA 1
ATOM 1085 C C . ASP A 1 124 ? 2.105 3.508 -23.714 1.00 95.62 124 ASP A C 1
ATOM 1087 O O . ASP A 1 124 ? 1.596 4.133 -22.785 1.00 95.62 124 ASP A O 1
ATOM 1091 N N . TRP A 1 125 ? 3.198 2.763 -23.510 1.00 96.94 125 TRP A N 1
ATOM 1092 C CA . TRP A 1 125 ? 3.807 2.563 -22.188 1.00 96.94 125 TRP A CA 1
ATOM 1093 C C . TRP A 1 125 ? 4.179 3.875 -21.478 1.00 96.94 125 TRP A C 1
ATOM 1095 O O . TRP A 1 125 ? 4.084 3.991 -20.252 1.00 96.94 125 TRP A O 1
ATOM 1105 N N . GLU A 1 126 ? 4.621 4.853 -22.264 1.00 96.31 126 GLU A N 1
ATOM 1106 C CA . GLU A 1 126 ? 5.045 6.178 -21.810 1.00 96.31 126 GLU A CA 1
ATOM 1107 C C . GLU A 1 126 ? 3.925 7.228 -21.935 1.00 96.31 126 GLU A C 1
ATOM 1109 O O . GLU A 1 126 ? 4.089 8.363 -21.479 1.00 96.31 126 GLU A O 1
ATOM 1114 N N . ASP A 1 127 ? 2.783 6.858 -22.516 1.00 96.94 127 ASP A N 1
ATOM 1115 C CA . ASP A 1 127 ? 1.708 7.784 -22.853 1.00 96.94 127 ASP A CA 1
ATOM 1116 C C . ASP A 1 127 ? 0.794 8.067 -21.659 1.00 96.94 127 ASP A C 1
ATOM 1118 O O . ASP A 1 127 ? 0.747 7.343 -20.656 1.00 96.94 127 ASP A O 1
ATOM 1122 N N . ARG A 1 128 ? 0.039 9.164 -21.761 1.00 96.12 128 ARG A N 1
ATOM 1123 C CA . ARG A 1 128 ? -1.003 9.500 -20.790 1.00 96.12 128 ARG A CA 1
ATOM 1124 C C . ARG A 1 128 ? -2.269 8.710 -21.092 1.00 96.12 128 ARG A C 1
ATOM 1126 O O . ARG A 1 128 ? -2.752 8.708 -22.218 1.00 96.12 128 ARG A O 1
ATOM 1133 N N . ILE A 1 129 ? -2.851 8.126 -20.054 1.00 92.31 129 ILE A N 1
ATOM 1134 C CA . ILE A 1 129 ? -4.167 7.501 -20.108 1.00 92.31 129 ILE A CA 1
ATOM 1135 C C . ILE A 1 129 ? -5.216 8.616 -20.275 1.00 92.31 129 ILE A C 1
ATOM 1137 O O . ILE A 1 129 ? -5.228 9.549 -19.453 1.00 92.31 129 ILE A O 1
ATOM 1141 N N . PRO A 1 130 ? -6.104 8.529 -21.287 1.00 90.19 130 PRO A N 1
ATOM 1142 C CA . PRO A 1 130 ? -7.240 9.436 -21.436 1.00 90.19 130 PRO A CA 1
ATOM 1143 C C . PRO A 1 130 ? -8.058 9.553 -20.141 1.00 90.19 130 PRO A C 1
ATOM 1145 O O . PRO A 1 130 ? -8.064 8.643 -19.312 1.00 90.19 130 PRO A O 1
ATOM 1148 N N . ASP A 1 131 ? -8.705 10.699 -19.936 1.00 87.56 131 ASP A N 1
ATOM 1149 C CA . ASP A 1 131 ? -9.568 11.036 -18.786 1.00 87.56 131 ASP A CA 1
ATOM 1150 C C . ASP A 1 131 ? -8.880 11.162 -17.414 1.00 87.56 131 ASP A C 1
ATOM 1152 O O . ASP A 1 131 ? -9.254 12.016 -16.612 1.00 87.56 131 ASP A O 1
ATOM 1156 N N . THR A 1 132 ? -7.845 10.368 -17.129 1.00 88.44 132 THR A N 1
ATOM 1157 C CA . THR A 1 132 ? -7.120 10.426 -15.846 1.00 88.44 132 THR A CA 1
ATOM 1158 C C . THR A 1 132 ? -5.906 11.350 -15.885 1.00 88.44 132 THR A C 1
ATOM 1160 O O . THR A 1 132 ? -5.453 11.819 -14.840 1.00 88.44 132 THR A O 1
ATOM 1163 N N . GLY A 1 133 ? -5.326 11.566 -17.072 1.00 89.94 133 GLY A N 1
ATOM 1164 C CA . GLY A 1 133 ? -4.093 12.330 -17.265 1.00 89.94 133 GLY A CA 1
ATOM 1165 C C . GLY A 1 133 ? -2.824 11.660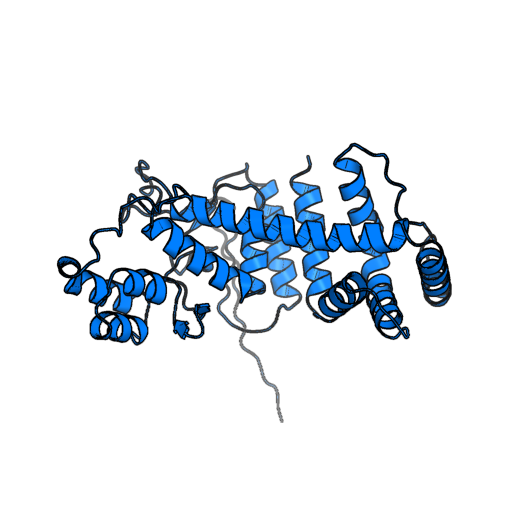 -16.717 1.00 89.94 133 GLY A C 1
ATOM 1166 O O . GLY A 1 133 ? -1.740 12.240 -16.838 1.00 89.94 133 GLY A O 1
ATOM 1167 N N . LYS A 1 134 ? -2.926 10.458 -16.130 1.00 90.44 134 LYS A N 1
ATOM 1168 C CA . LYS A 1 134 ? -1.798 9.706 -15.554 1.00 90.44 134 LYS A CA 1
ATOM 1169 C C . LYS A 1 134 ? -0.994 9.008 -16.645 1.00 90.44 134 LYS A C 1
ATOM 1171 O O . LYS A 1 134 ? -1.565 8.538 -17.618 1.00 90.44 134 LYS A O 1
ATOM 1176 N N . ILE A 1 135 ? 0.319 8.892 -16.462 1.00 96.69 135 ILE A N 1
ATOM 1177 C CA . ILE A 1 135 ? 1.183 8.121 -17.368 1.00 96.69 135 ILE A CA 1
ATOM 1178 C C . ILE A 1 135 ? 0.919 6.620 -17.164 1.00 96.69 135 ILE A C 1
ATOM 1180 O O . ILE A 1 135 ? 0.830 6.172 -16.016 1.00 96.69 135 ILE A O 1
ATOM 1184 N N . PHE A 1 136 ? 0.826 5.840 -18.246 1.00 96.94 136 PHE A N 1
ATOM 1185 C CA . PHE A 1 136 ? 0.466 4.419 -18.196 1.00 96.94 136 PHE A CA 1
ATOM 1186 C C . PHE A 1 136 ? 1.379 3.614 -17.262 1.00 96.94 136 PHE A C 1
ATOM 1188 O O . PHE A 1 136 ? 0.895 3.014 -16.299 1.00 96.94 136 PHE A O 1
ATOM 1195 N N . LYS A 1 137 ? 2.707 3.673 -17.449 1.00 97.81 137 LYS A N 1
ATOM 1196 C CA . LYS A 1 137 ? 3.663 2.979 -16.563 1.00 97.81 137 LYS A CA 1
ATOM 1197 C C . LYS A 1 137 ? 3.564 3.407 -15.093 1.00 97.81 137 LYS A C 1
ATOM 1199 O O . LYS A 1 137 ? 3.689 2.576 -14.197 1.00 97.81 137 LYS A O 1
ATOM 1204 N N . GLU A 1 138 ? 3.303 4.685 -14.813 1.00 98.31 138 GLU A N 1
ATOM 1205 C CA . GLU A 1 138 ? 3.108 5.170 -13.439 1.00 98.31 138 GLU A CA 1
ATOM 1206 C C . GLU A 1 138 ? 1.812 4.624 -12.838 1.00 98.31 138 GLU A C 1
ATOM 1208 O O . GLU A 1 138 ? 1.754 4.329 -11.644 1.00 98.31 138 GLU A O 1
ATOM 1213 N N . ASN A 1 139 ? 0.764 4.465 -13.649 1.00 97.25 139 ASN A N 1
ATOM 1214 C CA . ASN A 1 139 ? -0.480 3.847 -13.216 1.00 97.25 139 ASN A CA 1
ATOM 1215 C C . ASN A 1 139 ? -0.297 2.363 -12.886 1.00 97.25 139 ASN A C 1
ATOM 1217 O O . ASN A 1 139 ? -0.721 1.934 -11.817 1.00 97.25 139 ASN A O 1
ATOM 1221 N N . VAL A 1 140 ? 0.413 1.614 -13.735 1.00 98.25 140 VAL A N 1
ATOM 1222 C CA . VAL A 1 140 ? 0.777 0.215 -13.464 1.00 98.25 140 VAL A CA 1
ATOM 1223 C C . VAL A 1 140 ? 1.553 0.101 -12.151 1.00 98.25 140 VAL A C 1
ATOM 1225 O O . VAL A 1 140 ? 1.195 -0.707 -11.294 1.00 98.25 140 VAL A O 1
ATOM 1228 N N . MET A 1 141 ? 2.572 0.943 -11.952 1.00 98.56 141 MET A N 1
ATOM 1229 C CA . MET A 1 141 ? 3.352 0.958 -10.712 1.00 98.56 141 MET A CA 1
ATOM 1230 C C . MET A 1 141 ? 2.470 1.224 -9.488 1.00 98.56 141 MET A C 1
ATOM 1232 O O . MET A 1 141 ? 2.556 0.522 -8.482 1.00 98.56 141 MET A O 1
ATOM 1236 N N . ARG A 1 142 ? 1.569 2.207 -9.580 1.00 98.25 142 ARG A N 1
ATOM 1237 C CA . ARG A 1 142 ? 0.625 2.529 -8.506 1.00 98.25 142 ARG A CA 1
ATOM 1238 C C . ARG A 1 142 ? -0.296 1.357 -8.186 1.00 98.25 142 ARG A C 1
ATOM 1240 O O . ARG A 1 142 ? -0.467 1.066 -7.009 1.00 98.25 142 ARG A O 1
ATOM 1247 N N . THR A 1 143 ? -0.832 0.655 -9.183 1.00 98.38 143 THR A N 1
ATOM 1248 C CA . THR A 1 143 ? -1.636 -0.561 -8.962 1.00 98.38 143 THR A CA 1
ATOM 1249 C C . THR A 1 143 ? -0.836 -1.624 -8.211 1.00 98.38 143 THR A C 1
ATOM 1251 O O . THR A 1 143 ? -1.325 -2.180 -7.227 1.00 98.38 143 THR A O 1
ATOM 1254 N N . ALA A 1 144 ? 0.420 -1.852 -8.607 1.00 98.56 144 ALA A N 1
ATOM 1255 C CA . ALA A 1 144 ? 1.296 -2.827 -7.963 1.00 98.56 144 ALA A CA 1
ATOM 1256 C C . ALA A 1 144 ? 1.562 -2.484 -6.489 1.00 98.56 144 ALA A C 1
ATOM 1258 O O . ALA A 1 144 ? 1.459 -3.338 -5.608 1.00 98.56 144 ALA A O 1
ATOM 1259 N N . LEU A 1 145 ? 1.870 -1.216 -6.207 1.00 98.62 145 LEU A N 1
ATOM 1260 C CA . LEU A 1 145 ? 2.135 -0.739 -4.852 1.00 98.62 145 LEU A CA 1
ATOM 1261 C C . LEU A 1 145 ? 0.866 -0.729 -3.995 1.00 98.62 145 LEU A C 1
ATOM 1263 O O . LEU A 1 145 ? 0.918 -1.151 -2.841 1.00 98.62 145 LEU A O 1
ATOM 1267 N N . MET A 1 146 ? -0.280 -0.330 -4.554 1.00 98.50 146 MET A N 1
ATOM 1268 C CA . MET A 1 146 ? -1.568 -0.455 -3.873 1.00 98.50 146 MET A CA 1
ATOM 1269 C C . MET A 1 146 ? -1.817 -1.911 -3.476 1.00 98.50 146 MET A C 1
ATOM 1271 O O . MET A 1 146 ? -2.061 -2.168 -2.302 1.00 98.50 146 MET A O 1
ATOM 1275 N N . ALA A 1 147 ? -1.653 -2.875 -4.386 1.00 98.38 147 ALA A N 1
ATOM 1276 C CA . ALA A 1 147 ? -1.807 -4.294 -4.066 1.00 98.38 147 ALA A CA 1
ATOM 1277 C C . ALA A 1 147 ? -0.827 -4.755 -2.973 1.00 98.38 147 ALA A C 1
ATOM 1279 O O . ALA A 1 147 ? -1.242 -5.340 -1.973 1.00 98.38 147 ALA A O 1
ATOM 1280 N N . LYS A 1 148 ? 0.460 -4.415 -3.100 1.00 98.31 148 LYS A N 1
ATOM 1281 C CA . LYS A 1 148 ? 1.507 -4.778 -2.135 1.00 98.31 148 LYS A CA 1
ATOM 1282 C C . LYS A 1 148 ? 1.218 -4.271 -0.729 1.00 98.31 148 LYS A C 1
ATOM 1284 O O . LYS A 1 148 ? 1.218 -5.046 0.220 1.00 98.31 148 LYS A O 1
ATOM 1289 N N . PHE A 1 149 ? 0.976 -2.976 -0.572 1.00 97.00 149 PHE A N 1
ATOM 1290 C CA . PHE A 1 149 ? 0.734 -2.402 0.749 1.00 97.00 149 PHE A CA 1
ATOM 1291 C C . PHE A 1 149 ? -0.686 -2.692 1.255 1.00 97.00 149 PHE A C 1
ATOM 1293 O O . PHE A 1 149 ? -0.898 -2.720 2.460 1.00 97.00 149 PHE A O 1
ATOM 1300 N N . GLY A 1 150 ? -1.648 -2.969 0.373 1.00 94.94 150 GLY A N 1
ATOM 1301 C CA . GLY A 1 150 ? -3.020 -3.314 0.753 1.00 94.94 150 GLY A CA 1
ATOM 1302 C C . GLY A 1 150 ? -3.175 -4.750 1.245 1.00 94.94 150 GLY A C 1
ATOM 1303 O O . GLY A 1 150 ? -3.909 -4.998 2.198 1.00 94.94 150 GLY A O 1
ATOM 1304 N N . GLN A 1 151 ? -2.462 -5.693 0.626 1.00 96.12 151 GLN A N 1
ATOM 1305 C CA . GLN A 1 151 ? -2.531 -7.120 0.965 1.00 96.12 151 GLN A CA 1
ATOM 1306 C C . GLN A 1 151 ? -1.598 -7.494 2.120 1.00 96.12 151 GLN A C 1
ATOM 1308 O O . GLN A 1 151 ? -1.860 -8.457 2.838 1.00 96.12 151 GLN A O 1
ATOM 1313 N N . HIS A 1 152 ? -0.536 -6.712 2.345 1.00 93.44 152 HIS A N 1
ATOM 1314 C CA . HIS A 1 152 ? 0.466 -6.988 3.375 1.00 93.44 152 HIS A CA 1
ATOM 1315 C C . HIS A 1 152 ? 0.430 -5.947 4.479 1.00 93.44 152 HIS A C 1
ATOM 1317 O O . HIS A 1 152 ? 1.153 -4.951 4.459 1.00 93.44 152 HIS A O 1
ATOM 1323 N N . GLU A 1 153 ? -0.379 -6.225 5.498 1.00 87.38 153 GLU A N 1
ATOM 1324 C CA . GLU A 1 153 ? -0.628 -5.326 6.626 1.00 87.38 153 GLU A CA 1
ATOM 1325 C C . GLU A 1 153 ? 0.659 -4.795 7.277 1.00 87.38 153 GLU A C 1
ATOM 1327 O O . GLU A 1 153 ? 0.809 -3.593 7.501 1.00 87.38 153 GLU A O 1
ATOM 1332 N N . ARG A 1 154 ? 1.642 -5.674 7.497 1.00 84.88 154 ARG A N 1
ATOM 1333 C CA . ARG A 1 154 ? 2.946 -5.298 8.057 1.00 84.88 154 ARG A CA 1
ATOM 1334 C C . ARG A 1 154 ? 3.659 -4.238 7.209 1.00 84.88 154 ARG A C 1
ATOM 1336 O O . ARG A 1 154 ? 4.231 -3.301 7.764 1.00 84.88 154 ARG A O 1
ATOM 1343 N N . LEU A 1 155 ? 3.625 -4.374 5.882 1.00 92.06 155 LEU A N 1
ATOM 1344 C CA . LEU A 1 155 ? 4.220 -3.391 4.977 1.00 92.06 155 LEU A CA 1
ATOM 1345 C C . LEU A 1 155 ? 3.407 -2.101 4.971 1.00 92.06 155 LEU A C 1
ATOM 1347 O O . LEU A 1 155 ? 4.003 -1.027 5.007 1.00 92.06 155 LEU A O 1
ATOM 1351 N N . LYS A 1 156 ? 2.068 -2.191 4.992 1.00 90.62 156 LYS A N 1
ATOM 1352 C CA . LYS A 1 156 ? 1.181 -1.023 5.087 1.00 90.62 156 LYS A CA 1
ATOM 1353 C C . LYS A 1 156 ? 1.584 -0.124 6.244 1.00 90.62 156 LYS A C 1
ATOM 1355 O O . LYS A 1 156 ? 1.862 1.052 6.051 1.00 90.62 156 LYS A O 1
ATOM 1360 N N . TYR A 1 157 ? 1.668 -0.687 7.448 1.00 84.62 157 TYR A N 1
ATOM 1361 C CA . TYR A 1 157 ? 1.984 0.092 8.642 1.00 84.62 157 TYR A CA 1
ATOM 1362 C C . TYR A 1 157 ? 3.450 0.530 8.700 1.00 84.62 157 TYR A C 1
ATOM 1364 O O . TYR A 1 157 ? 3.725 1.576 9.279 1.00 84.62 157 TYR A O 1
ATOM 1372 N N . MET A 1 158 ? 4.370 -0.184 8.041 1.00 85.19 158 MET A N 1
ATOM 1373 C CA . MET A 1 158 ? 5.736 0.307 7.823 1.00 85.19 158 MET A CA 1
ATOM 1374 C C . MET A 1 158 ? 5.769 1.534 6.897 1.00 85.19 158 MET A C 1
ATOM 1376 O O . MET A 1 158 ? 6.536 2.462 7.135 1.00 85.19 158 MET A O 1
ATOM 1380 N N . LEU A 1 159 ? 4.930 1.576 5.859 1.00 88.06 159 LEU A N 1
ATOM 1381 C CA . LEU A 1 159 ? 4.797 2.750 4.996 1.00 88.06 159 LEU A CA 1
ATOM 1382 C C . LEU A 1 159 ? 4.153 3.917 5.751 1.00 88.06 159 LEU A C 1
ATOM 1384 O O . LEU A 1 159 ? 4.676 5.029 5.721 1.00 88.06 159 LEU A O 1
ATOM 1388 N N . LEU A 1 160 ? 3.066 3.671 6.486 1.00 83.19 160 LEU A N 1
ATOM 1389 C CA . LEU A 1 160 ? 2.399 4.700 7.291 1.00 83.19 160 LEU A CA 1
ATOM 1390 C C . LEU A 1 160 ? 3.310 5.254 8.398 1.00 83.19 160 LEU A C 1
ATOM 1392 O O . LEU A 1 160 ? 3.241 6.445 8.698 1.00 83.19 160 LEU A O 1
ATOM 1396 N N . SER A 1 161 ? 4.200 4.432 8.970 1.00 76.94 161 SER A N 1
ATOM 1397 C CA . SER A 1 161 ? 5.137 4.885 10.007 1.00 76.94 161 SER A CA 1
ATOM 1398 C C . SER A 1 161 ? 6.173 5.884 9.497 1.00 76.94 161 SER A C 1
ATOM 1400 O O . SER A 1 161 ? 6.787 6.566 10.304 1.00 76.94 161 SER A O 1
ATOM 1402 N 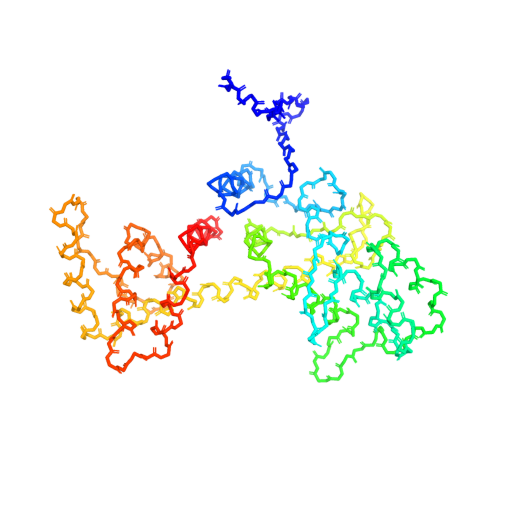N . THR A 1 162 ? 6.368 6.003 8.179 1.00 79.88 162 THR A N 1
ATOM 1403 C CA . THR A 1 162 ? 7.258 7.029 7.596 1.00 79.88 162 THR A CA 1
ATOM 1404 C C . THR A 1 162 ? 6.696 8.446 7.740 1.00 79.88 162 THR A C 1
ATOM 1406 O O . THR A 1 162 ? 7.391 9.429 7.503 1.00 79.88 162 THR A O 1
ATOM 1409 N N . GLY A 1 163 ? 5.429 8.566 8.132 1.00 75.50 163 GLY A N 1
ATOM 1410 C CA . GLY A 1 163 ? 4.778 9.832 8.392 1.00 75.50 163 GLY A CA 1
ATOM 1411 C C . GLY A 1 163 ? 4.698 10.740 7.168 1.00 75.50 163 GLY A C 1
ATOM 1412 O O . GLY A 1 163 ? 4.240 10.301 6.123 1.00 75.50 163 GLY A O 1
ATOM 1413 N N . ASN A 1 164 ? 5.100 12.006 7.295 1.00 76.44 164 ASN A N 1
ATOM 1414 C CA . ASN A 1 164 ? 5.206 12.937 6.165 1.00 76.44 164 ASN A CA 1
ATOM 1415 C C . ASN A 1 164 ? 6.631 13.029 5.593 1.00 76.44 164 ASN A C 1
ATOM 1417 O O . ASN A 1 164 ? 6.907 13.915 4.786 1.00 76.44 164 ASN A O 1
ATOM 1421 N N . ILE A 1 165 ? 7.537 12.136 6.007 1.00 83.81 165 ILE A N 1
ATOM 1422 C CA . ILE A 1 165 ? 8.935 12.183 5.583 1.00 83.81 165 ILE A CA 1
ATOM 1423 C C . ILE A 1 165 ? 9.014 11.840 4.089 1.00 83.81 165 ILE A C 1
ATOM 1425 O O . ILE A 1 165 ? 8.403 10.849 3.664 1.00 83.81 165 ILE A O 1
ATOM 1429 N N . PRO A 1 166 ? 9.740 12.632 3.283 1.00 89.44 166 PRO A N 1
ATOM 1430 C CA . PRO A 1 166 ? 9.988 12.311 1.886 1.00 89.44 166 PRO A CA 1
ATOM 1431 C C . PRO A 1 166 ? 10.667 10.948 1.720 1.00 89.44 166 PRO A C 1
ATOM 1433 O O . PRO A 1 166 ? 11.601 10.619 2.452 1.00 89.44 166 PRO A O 1
ATOM 1436 N N . LEU A 1 167 ? 10.200 10.165 0.749 1.00 94.56 167 LEU A N 1
ATOM 1437 C CA . LEU A 1 167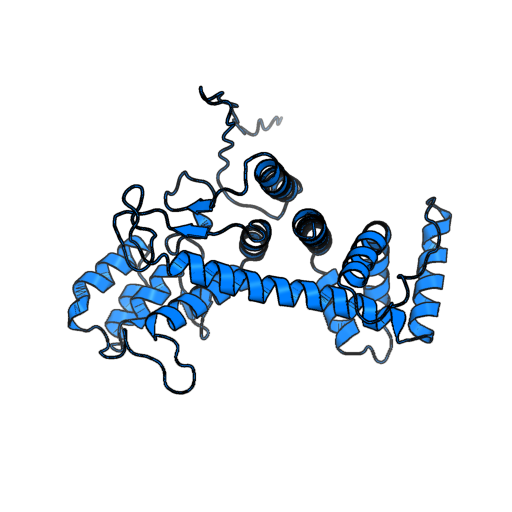 ? 10.746 8.848 0.423 1.00 94.56 167 LEU A CA 1
ATOM 1438 C C . LEU A 1 167 ? 11.518 8.943 -0.888 1.00 94.56 167 LEU A C 1
ATOM 1440 O O . LEU A 1 167 ? 10.963 9.435 -1.870 1.00 94.56 167 LEU A O 1
ATOM 1444 N N . PHE A 1 168 ? 12.753 8.452 -0.916 1.00 95.62 168 PHE A N 1
ATOM 1445 C CA . PHE A 1 168 ? 13.611 8.461 -2.097 1.00 95.62 168 PHE A CA 1
ATOM 1446 C C . PHE A 1 168 ? 14.166 7.067 -2.379 1.00 95.62 168 PHE A C 1
ATOM 1448 O O . PHE A 1 168 ? 14.807 6.458 -1.519 1.00 95.62 168 PHE A O 1
ATOM 1455 N N . GLU A 1 169 ? 13.925 6.564 -3.591 1.00 95.75 169 GLU A N 1
ATOM 1456 C CA . GLU A 1 169 ? 14.637 5.378 -4.065 1.00 95.75 169 GLU A CA 1
ATOM 1457 C C . GLU A 1 169 ? 16.059 5.794 -4.456 1.00 95.75 169 GLU A C 1
ATOM 1459 O O . GLU A 1 169 ? 16.272 6.413 -5.501 1.00 95.75 169 GLU A O 1
ATOM 1464 N N . HIS A 1 170 ? 17.023 5.490 -3.587 1.00 95.31 170 HIS A N 1
ATOM 1465 C CA . HIS A 1 170 ? 18.357 6.077 -3.660 1.00 95.31 170 HIS A CA 1
ATOM 1466 C C . HIS A 1 170 ? 19.285 5.285 -4.580 1.00 95.31 170 HIS A C 1
ATOM 1468 O O . HIS A 1 170 ? 19.952 4.334 -4.165 1.00 95.31 170 HIS A O 1
ATOM 1474 N N . THR A 1 171 ? 19.294 5.640 -5.865 1.00 93.12 171 THR A N 1
ATOM 1475 C CA . THR A 1 171 ? 20.032 4.896 -6.891 1.00 93.12 171 THR A CA 1
ATOM 1476 C C . THR A 1 171 ? 20.484 5.766 -8.049 1.00 93.12 171 THR A C 1
ATOM 1478 O O . THR A 1 171 ? 19.724 6.543 -8.619 1.00 93.12 171 THR A O 1
ATOM 1481 N N . LYS A 1 172 ? 21.730 5.547 -8.475 1.00 93.62 172 LYS A N 1
ATOM 1482 C CA . LYS A 1 172 ? 22.307 6.145 -9.688 1.00 93.62 172 LYS A CA 1
ATOM 1483 C C . LYS A 1 172 ? 21.943 5.407 -10.981 1.00 93.62 172 LYS A C 1
ATOM 1485 O O . LYS A 1 172 ? 22.319 5.845 -12.061 1.00 93.62 172 LYS A O 1
ATOM 1490 N N . ASN A 1 173 ? 21.292 4.246 -10.878 1.00 91.31 173 ASN A N 1
ATOM 1491 C CA . ASN A 1 173 ? 21.067 3.359 -12.025 1.00 91.31 173 ASN A CA 1
ATOM 1492 C C . ASN A 1 173 ? 19.765 3.663 -12.782 1.00 91.31 173 ASN A C 1
ATOM 1494 O O . ASN A 1 173 ? 19.587 3.162 -13.890 1.00 91.31 173 ASN A O 1
ATOM 1498 N N . ASP A 1 174 ? 18.855 4.438 -12.189 1.00 92.50 174 ASP A N 1
ATOM 1499 C CA . ASP A 1 174 ? 17.558 4.772 -12.775 1.00 92.50 174 ASP A CA 1
ATOM 1500 C C . ASP A 1 174 ? 17.155 6.200 -12.388 1.00 92.50 174 ASP A C 1
ATOM 1502 O O . ASP A 1 174 ? 16.744 6.458 -11.260 1.00 92.50 174 ASP A O 1
ATOM 1506 N N . LEU A 1 175 ? 17.282 7.131 -13.337 1.00 96.06 175 LEU A N 1
ATOM 1507 C CA . LEU A 1 175 ? 16.945 8.545 -13.138 1.00 96.06 175 LEU A CA 1
ATOM 1508 C C . LEU A 1 175 ? 15.440 8.828 -13.240 1.00 96.06 175 LEU A C 1
ATOM 1510 O O . LEU A 1 175 ? 15.021 9.958 -13.006 1.00 96.06 175 LEU A O 1
ATOM 1514 N N . TYR A 1 176 ? 14.614 7.855 -13.631 1.00 97.06 176 TYR A N 1
ATOM 1515 C CA . TYR A 1 176 ? 13.166 8.043 -13.686 1.00 97.06 176 TYR A CA 1
ATOM 1516 C C . TYR A 1 176 ? 12.520 7.620 -12.366 1.00 97.06 176 TYR A C 1
ATOM 1518 O O . TYR A 1 176 ? 11.810 8.400 -11.732 1.00 97.06 176 TYR A O 1
ATOM 1526 N N . TRP A 1 177 ? 12.760 6.380 -11.943 1.00 97.56 177 TRP A N 1
ATOM 1527 C CA . TRP A 1 177 ? 12.159 5.843 -10.721 1.00 97.56 177 TRP A CA 1
ATOM 1528 C C . TRP A 1 177 ? 12.898 6.291 -9.462 1.00 97.56 177 TRP A C 1
ATOM 1530 O O . TRP A 1 177 ? 12.231 6.625 -8.479 1.00 97.56 177 TRP A O 1
ATOM 1540 N N . GLY A 1 178 ? 14.229 6.380 -9.538 1.00 96.75 178 GLY A N 1
ATOM 1541 C CA . GLY A 1 178 ? 15.112 6.805 -8.458 1.00 96.75 178 GLY A CA 1
ATOM 1542 C C . GLY A 1 178 ? 15.470 8.288 -8.472 1.00 96.75 178 GLY A C 1
ATOM 1543 O O . GLY A 1 178 ? 15.079 9.053 -9.357 1.00 96.75 178 GLY A O 1
ATOM 1544 N N . ASP A 1 179 ? 16.217 8.693 -7.450 1.00 96.06 179 ASP A N 1
ATOM 1545 C CA . ASP A 1 179 ? 16.640 10.075 -7.187 1.00 96.06 179 ASP A CA 1
ATOM 1546 C C . ASP A 1 179 ? 17.979 10.473 -7.837 1.00 96.06 179 ASP A C 1
ATOM 1548 O O . ASP A 1 179 ? 18.342 11.649 -7.828 1.00 96.06 179 ASP A O 1
ATOM 1552 N N . GLY A 1 180 ? 18.687 9.517 -8.446 1.00 94.38 180 GLY A N 1
ATOM 1553 C CA . GLY A 1 180 ? 20.010 9.718 -9.043 1.00 94.38 180 GLY A CA 1
ATOM 1554 C C . GLY A 1 180 ? 21.193 9.451 -8.105 1.00 94.38 180 GLY A C 1
ATOM 1555 O O . GLY A 1 180 ? 22.344 9.635 -8.507 1.00 94.38 180 GLY A O 1
ATOM 1556 N N . GLY A 1 181 ? 20.950 8.955 -6.890 1.00 92.88 181 GLY A N 1
ATOM 1557 C CA . GLY A 1 181 ? 21.980 8.709 -5.885 1.00 92.88 181 GLY A CA 1
ATOM 1558 C C . GLY A 1 181 ? 22.612 10.013 -5.391 1.00 92.88 181 GLY A C 1
ATOM 1559 O O . GLY A 1 181 ? 21.989 11.071 -5.422 1.00 92.88 181 GLY A O 1
ATOM 1560 N N . ASP A 1 182 ? 23.882 9.959 -4.990 1.00 91.56 182 ASP A N 1
ATOM 1561 C CA . ASP A 1 182 ? 24.614 11.126 -4.467 1.00 91.56 182 ASP A CA 1
ATOM 1562 C C . ASP A 1 182 ? 24.740 12.293 -5.465 1.00 91.56 182 ASP A C 1
ATOM 1564 O O . ASP A 1 182 ? 24.924 13.442 -5.068 1.00 91.56 182 ASP A O 1
ATOM 1568 N N . PHE A 1 183 ? 24.642 12.013 -6.769 1.00 87.25 183 PHE A N 1
ATOM 1569 C CA . PHE A 1 183 ? 24.696 13.035 -7.819 1.00 87.25 183 PHE A CA 1
ATOM 1570 C C . PHE A 1 183 ? 23.361 13.773 -7.998 1.00 87.25 183 PHE A C 1
ATOM 1572 O O . PHE A 1 183 ? 23.329 14.836 -8.620 1.00 87.25 183 PHE A O 1
ATOM 1579 N N . GLY A 1 184 ? 22.270 13.219 -7.459 1.00 90.12 184 GLY A N 1
ATOM 1580 C CA . GLY A 1 184 ? 20.917 13.730 -7.632 1.00 90.12 184 GLY A CA 1
ATOM 1581 C C . GLY A 1 184 ? 20.446 13.731 -9.092 1.00 90.12 184 GLY A C 1
ATOM 1582 O O . GLY A 1 184 ? 20.983 13.040 -9.960 1.00 90.12 184 GLY A O 1
ATOM 1583 N N . GLY A 1 185 ? 19.417 14.532 -9.375 1.00 91.75 185 GLY A N 1
ATOM 1584 C CA . GLY A 1 185 ? 18.899 14.743 -10.733 1.00 91.75 185 GLY A CA 1
ATOM 1585 C C . GLY A 1 185 ? 17.943 13.661 -11.250 1.00 91.75 185 GLY A C 1
ATOM 1586 O O . GLY A 1 185 ? 17.441 13.787 -12.366 1.00 91.75 185 GLY A O 1
ATOM 1587 N N . GLY A 1 186 ? 17.655 12.627 -10.459 1.00 96.19 186 GLY A N 1
ATOM 1588 C CA . GLY A 1 186 ? 16.574 11.687 -10.739 1.00 96.19 186 GLY A CA 1
ATOM 1589 C C . GLY A 1 186 ? 15.196 12.257 -10.386 1.00 96.19 186 GLY A C 1
ATOM 1590 O O . GLY A 1 186 ? 15.060 13.161 -9.562 1.00 96.19 186 GLY A O 1
ATOM 1591 N N . GLN A 1 187 ? 14.151 11.731 -11.020 1.00 97.25 187 GLN A N 1
ATOM 1592 C CA . GLN A 1 187 ? 12.772 12.195 -10.839 1.00 97.25 187 GLN A CA 1
ATOM 1593 C C . GLN A 1 187 ? 12.090 11.609 -9.596 1.00 97.25 187 GLN A C 1
ATOM 1595 O O . GLN A 1 187 ? 11.037 12.105 -9.200 1.00 97.25 187 GLN A O 1
ATOM 1600 N N . ASN A 1 188 ? 12.654 10.552 -8.999 1.00 97.56 188 ASN A N 1
ATOM 1601 C CA . ASN A 1 188 ? 12.134 9.866 -7.815 1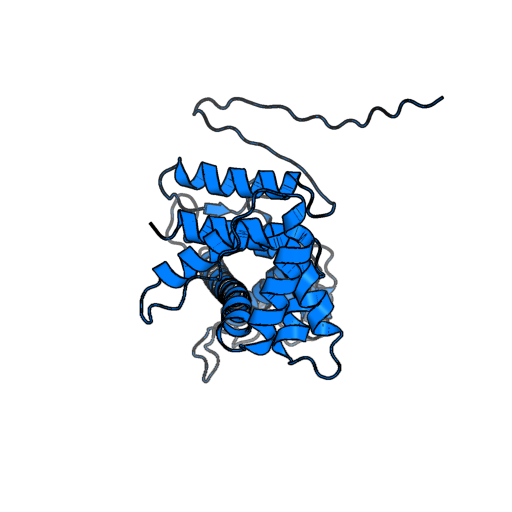.00 97.56 188 ASN A CA 1
ATOM 1602 C C . ASN A 1 188 ? 10.640 9.483 -7.919 1.00 97.56 188 ASN A C 1
ATOM 1604 O O . ASN A 1 188 ? 9.859 9.607 -6.968 1.00 97.56 188 ASN A O 1
ATOM 1608 N N . LYS A 1 189 ? 10.205 9.018 -9.095 1.00 98.19 189 LYS A N 1
ATOM 1609 C CA . LYS A 1 189 ? 8.793 8.681 -9.326 1.00 98.19 189 LYS A CA 1
ATOM 1610 C C . LYS A 1 189 ? 8.294 7.569 -8.411 1.00 98.19 189 LYS A C 1
ATOM 1612 O O . LYS A 1 189 ? 7.127 7.601 -8.016 1.00 98.19 189 LYS A O 1
ATOM 1617 N N . LEU A 1 190 ? 9.157 6.621 -8.031 1.00 98.31 190 LEU A N 1
ATOM 1618 C CA . LEU A 1 190 ? 8.770 5.551 -7.114 1.00 98.31 190 LEU A CA 1
ATOM 1619 C C . LEU A 1 190 ? 8.465 6.112 -5.724 1.00 98.31 190 LEU A C 1
ATOM 1621 O O . LEU A 1 190 ? 7.406 5.833 -5.160 1.00 98.31 190 LEU A O 1
ATOM 1625 N N . GLY A 1 191 ? 9.366 6.945 -5.200 1.00 97.69 191 GLY A N 1
ATOM 1626 C CA . GLY A 1 191 ? 9.186 7.619 -3.921 1.00 97.69 191 GLY A CA 1
ATOM 1627 C C . GLY A 1 191 ? 7.932 8.491 -3.888 1.00 97.69 191 GLY A C 1
ATOM 1628 O O . GLY A 1 191 ? 7.199 8.475 -2.901 1.00 97.69 191 GLY A O 1
ATOM 1629 N N . MET A 1 192 ? 7.626 9.210 -4.971 1.00 97.50 192 MET A N 1
ATOM 1630 C CA . MET A 1 192 ? 6.394 10.004 -5.082 1.00 97.50 192 MET A CA 1
ATOM 1631 C C . MET A 1 192 ? 5.131 9.134 -5.028 1.00 97.50 192 MET A C 1
ATOM 1633 O O . MET A 1 192 ? 4.235 9.408 -4.233 1.00 97.50 192 MET A O 1
ATOM 1637 N N . ILE A 1 193 ? 5.068 8.046 -5.802 1.00 98.25 193 ILE A N 1
ATOM 1638 C CA . ILE A 1 193 ? 3.894 7.158 -5.806 1.00 98.25 193 ILE A CA 1
ATOM 1639 C C . ILE A 1 193 ? 3.737 6.436 -4.462 1.00 98.25 193 ILE A C 1
ATOM 1641 O O . ILE A 1 193 ? 2.616 6.277 -3.989 1.00 98.25 193 ILE A O 1
ATOM 1645 N N . LEU A 1 194 ? 4.827 6.038 -3.799 1.00 98.00 194 LEU A N 1
ATOM 1646 C CA . LEU A 1 194 ? 4.761 5.490 -2.438 1.00 98.00 194 LEU A CA 1
ATOM 1647 C C . LEU A 1 194 ? 4.127 6.479 -1.452 1.00 98.00 194 LEU A C 1
ATOM 1649 O O . LEU A 1 194 ? 3.349 6.068 -0.594 1.00 98.00 194 LEU A O 1
ATOM 1653 N N . GLN A 1 195 ? 4.429 7.773 -1.580 1.00 91.75 195 GLN A N 1
ATOM 1654 C CA . GLN A 1 195 ? 3.822 8.816 -0.751 1.00 91.75 195 GLN A CA 1
ATOM 1655 C C . GLN A 1 195 ? 2.332 9.005 -1.072 1.00 91.75 195 GLN A C 1
ATOM 1657 O O . GLN A 1 195 ? 1.539 9.107 -0.140 1.00 91.75 195 GLN A O 1
ATOM 1662 N N . GLU A 1 196 ? 1.925 8.940 -2.344 1.00 92.25 196 GLU A N 1
ATOM 1663 C CA . GLU A 1 196 ? 0.500 8.926 -2.723 1.00 92.25 196 GLU A CA 1
ATOM 1664 C C . GLU A 1 196 ? -0.233 7.718 -2.108 1.00 92.25 196 GLU A C 1
ATOM 1666 O O . GLU A 1 196 ? -1.290 7.857 -1.495 1.00 92.25 196 GLU A O 1
ATOM 1671 N N . VAL A 1 197 ? 0.345 6.517 -2.227 1.00 95.25 197 VAL A N 1
ATOM 1672 C CA . VAL A 1 197 ? -0.203 5.275 -1.651 1.00 95.25 197 VAL A CA 1
ATOM 1673 C C . VAL A 1 197 ? -0.306 5.384 -0.126 1.00 95.25 197 VAL A C 1
ATOM 1675 O O . VAL A 1 197 ? -1.311 4.987 0.467 1.00 95.25 197 VAL A O 1
ATOM 1678 N N . ARG A 1 198 ? 0.710 5.967 0.521 1.00 90.00 198 ARG A N 1
ATOM 1679 C CA . ARG A 1 198 ? 0.719 6.258 1.960 1.00 90.00 198 ARG A CA 1
ATOM 1680 C C . ARG A 1 198 ? -0.436 7.173 2.353 1.00 90.00 198 ARG A C 1
ATOM 1682 O O . ARG A 1 198 ? -1.104 6.891 3.342 1.00 90.00 198 ARG A O 1
ATOM 1689 N N . GLU A 1 199 ? -0.675 8.247 1.605 1.00 82.50 199 GLU A N 1
ATOM 1690 C CA . GLU A 1 199 ? -1.766 9.191 1.870 1.00 82.50 199 GLU A CA 1
ATOM 1691 C C . GLU A 1 199 ? -3.139 8.530 1.733 1.00 82.50 199 GLU A C 1
ATOM 1693 O O . GLU A 1 199 ? -3.980 8.699 2.617 1.00 82.50 199 GLU A O 1
ATOM 1698 N N . ILE A 1 200 ? -3.343 7.715 0.693 1.00 86.50 200 ILE A N 1
ATOM 1699 C CA . ILE A 1 200 ? -4.584 6.952 0.498 1.00 86.50 200 ILE A CA 1
ATOM 1700 C C . ILE A 1 200 ? -4.849 6.051 1.709 1.00 86.50 200 ILE A C 1
ATOM 1702 O O . ILE A 1 200 ? -5.909 6.142 2.330 1.00 86.50 200 ILE A O 1
ATOM 1706 N N . TYR A 1 201 ? -3.867 5.237 2.110 1.00 85.56 201 TYR A N 1
ATOM 1707 C CA . TYR A 1 201 ? -4.037 4.351 3.261 1.00 85.56 201 TYR A CA 1
ATOM 1708 C C . TYR A 1 201 ? -4.176 5.109 4.582 1.00 85.56 201 TYR A C 1
ATOM 1710 O O . TYR A 1 201 ? -4.924 4.676 5.457 1.00 85.56 201 TYR A O 1
ATOM 1718 N N . MET A 1 202 ? -3.514 6.257 4.738 1.00 78.75 202 MET A N 1
ATOM 1719 C CA . MET A 1 202 ? -3.696 7.102 5.916 1.00 78.75 202 MET A CA 1
ATOM 1720 C C . MET A 1 202 ? -5.133 7.633 6.001 1.00 78.75 202 MET A C 1
ATOM 1722 O O . MET A 1 202 ? -5.735 7.593 7.074 1.00 78.75 202 MET A O 1
ATOM 1726 N N . LEU A 1 203 ? -5.712 8.084 4.882 1.00 76.94 203 LEU A N 1
ATOM 1727 C CA . LEU A 1 203 ? -7.103 8.541 4.829 1.00 76.94 203 LEU A CA 1
ATOM 1728 C C . LEU A 1 203 ? -8.083 7.414 5.171 1.00 76.94 203 LEU A C 1
ATOM 1730 O O . LEU A 1 203 ? -9.010 7.636 5.952 1.00 76.94 203 LEU A O 1
ATOM 1734 N N . GLU A 1 204 ? -7.861 6.202 4.658 1.00 82.44 204 GLU A N 1
ATOM 1735 C CA . GLU A 1 204 ? -8.675 5.032 5.011 1.00 82.44 204 GLU A CA 1
ATOM 1736 C C . GLU A 1 204 ? -8.645 4.740 6.517 1.00 82.44 204 GLU A C 1
ATOM 1738 O O . GLU A 1 204 ? -9.689 4.521 7.139 1.00 82.44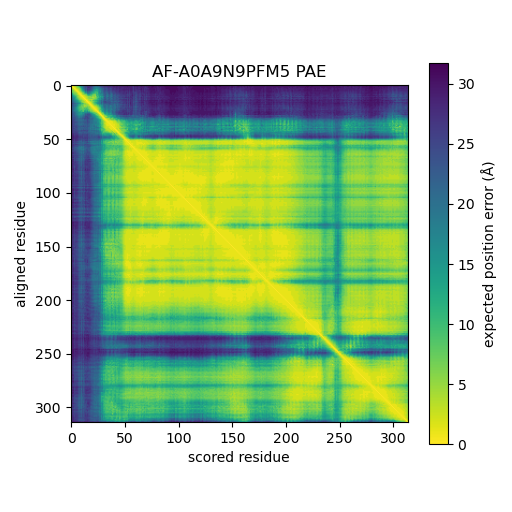 204 GLU A O 1
ATOM 1743 N N . GLU A 1 205 ? -7.461 4.762 7.132 1.00 78.44 205 GLU A N 1
ATOM 1744 C CA . GLU A 1 205 ? -7.301 4.528 8.568 1.00 78.44 205 GLU A CA 1
ATOM 1745 C C . GLU A 1 205 ? -7.960 5.632 9.414 1.00 78.44 205 GLU A C 1
ATOM 1747 O O . GLU A 1 205 ? -8.661 5.346 10.392 1.00 78.44 205 GLU A O 1
ATOM 1752 N N . VAL A 1 206 ? -7.819 6.897 9.009 1.00 74.31 206 VAL A N 1
ATOM 1753 C CA . VAL A 1 206 ? -8.495 8.032 9.656 1.00 74.31 206 VAL A CA 1
ATOM 1754 C C . VAL A 1 206 ? -10.017 7.906 9.536 1.00 74.31 206 VAL A C 1
ATOM 1756 O O . VAL A 1 206 ? -10.730 8.148 10.514 1.00 74.31 206 VAL A O 1
ATOM 1759 N N . GLN A 1 207 ? -10.537 7.466 8.387 1.00 76.75 207 GLN A N 1
ATOM 1760 C CA . GLN A 1 207 ? -11.974 7.291 8.171 1.00 76.75 207 GLN A CA 1
ATOM 1761 C C . GLN A 1 207 ? -12.571 6.189 9.065 1.00 76.75 207 GLN A C 1
ATOM 1763 O O . GLN A 1 207 ? -13.698 6.327 9.557 1.00 76.75 207 GLN A O 1
ATOM 1768 N N . LYS A 1 208 ? -11.821 5.118 9.357 1.00 79.19 208 LYS A N 1
ATOM 1769 C CA . LYS A 1 208 ? -12.245 4.085 10.324 1.00 79.19 208 LYS A CA 1
ATOM 1770 C C . LYS A 1 208 ? -12.417 4.672 11.723 1.00 79.19 208 LYS A C 1
ATOM 1772 O O . LYS A 1 208 ? -13.464 4.495 12.348 1.00 79.19 208 LYS A O 1
ATOM 1777 N N . ILE A 1 209 ? -11.435 5.446 12.186 1.00 77.00 209 ILE A N 1
ATOM 1778 C CA . ILE A 1 209 ? -11.511 6.164 13.467 1.00 77.00 209 ILE A CA 1
ATOM 1779 C C . ILE A 1 209 ? -12.688 7.150 13.460 1.00 77.00 209 ILE A C 1
ATOM 1781 O O . ILE A 1 209 ? -13.423 7.259 14.448 1.00 77.00 209 ILE A O 1
ATOM 1785 N N . ALA A 1 210 ? -12.916 7.826 12.333 1.00 76.62 210 ALA A N 1
ATOM 1786 C CA . ALA A 1 210 ? -14.035 8.740 12.175 1.00 76.62 210 ALA A CA 1
ATOM 1787 C C . ALA A 1 210 ? -15.398 8.069 12.327 1.00 76.62 210 ALA A C 1
ATOM 1789 O O . ALA A 1 210 ? -16.297 8.617 12.971 1.00 76.62 210 ALA A O 1
ATOM 1790 N N . THR A 1 211 ? -15.506 6.844 11.826 1.00 83.81 211 THR A N 1
ATOM 1791 C CA . THR A 1 211 ? -16.706 6.015 11.929 1.00 83.81 211 THR A CA 1
ATOM 1792 C C . THR A 1 211 ? -16.976 5.581 13.378 1.00 83.81 211 THR A C 1
ATOM 1794 O O . THR A 1 211 ? -18.125 5.577 13.820 1.00 83.81 211 THR A O 1
ATOM 1797 N N . ILE A 1 212 ? -15.943 5.306 14.188 1.00 83.75 212 ILE A N 1
ATOM 1798 C CA . ILE A 1 212 ? -16.129 5.053 15.635 1.00 83.75 212 ILE A CA 1
ATOM 1799 C C . ILE A 1 212 ? -16.748 6.283 16.312 1.00 83.75 212 ILE A C 1
ATOM 1801 O O . ILE A 1 212 ? -17.694 6.170 17.096 1.00 83.75 212 ILE A O 1
ATOM 1805 N N . LYS A 1 213 ? -16.228 7.480 16.018 1.00 79.00 213 LYS A N 1
ATOM 1806 C CA . LYS A 1 213 ? -16.743 8.720 16.613 1.00 79.00 213 LYS A CA 1
ATOM 1807 C C . LYS A 1 213 ? -18.201 8.949 16.230 1.00 79.00 213 LYS A C 1
ATOM 1809 O O . LYS A 1 213 ? -19.021 9.216 17.108 1.00 79.00 213 LYS A O 1
ATOM 1814 N N . SER A 1 214 ? -18.533 8.836 14.944 1.00 81.88 214 SER A N 1
ATOM 1815 C CA . SER A 1 214 ? -19.889 9.089 14.454 1.00 81.88 214 SER A CA 1
ATOM 1816 C C . SER A 1 214 ? -20.903 8.116 15.065 1.00 81.88 214 SER A C 1
ATOM 1818 O O . SER A 1 214 ? -21.956 8.541 15.545 1.00 81.88 214 SER A O 1
ATOM 1820 N N . THR A 1 215 ? -20.559 6.828 15.142 1.00 85.56 215 THR A N 1
ATOM 1821 C CA . THR A 1 215 ? -21.438 5.790 15.695 1.00 85.56 215 THR A CA 1
ATOM 1822 C C . THR A 1 215 ? -21.696 5.970 17.195 1.00 85.56 215 THR A C 1
ATOM 1824 O O . THR A 1 215 ? -22.823 5.721 17.632 1.00 85.56 215 THR A O 1
ATOM 1827 N N . LEU A 1 216 ? -20.727 6.456 17.980 1.00 80.06 216 LEU A N 1
ATOM 1828 C CA . LEU A 1 216 ? -20.915 6.754 19.409 1.00 80.06 216 LEU A CA 1
ATOM 1829 C C . LEU A 1 216 ? -21.645 8.080 19.671 1.00 80.06 216 LEU A C 1
ATOM 1831 O O . LEU A 1 216 ? -22.425 8.173 20.619 1.00 80.06 216 LEU A O 1
ATOM 1835 N N . VAL A 1 217 ? -21.385 9.114 18.866 1.00 75.25 217 VAL A N 1
ATOM 1836 C CA . VAL A 1 217 ? -21.908 10.470 19.106 1.00 75.25 217 VAL A CA 1
ATOM 1837 C C . VAL A 1 217 ? -23.337 10.634 18.591 1.00 75.25 217 VAL A C 1
ATOM 1839 O O . VAL A 1 217 ? -24.155 11.252 19.271 1.00 75.25 217 VAL A O 1
ATOM 1842 N N . HIS A 1 218 ? -23.660 10.076 17.423 1.00 81.00 218 HIS A N 1
ATOM 1843 C CA . HIS A 1 218 ? -24.926 10.360 16.736 1.00 81.00 218 HIS A CA 1
ATOM 1844 C C . HIS A 1 218 ? -26.057 9.370 17.048 1.00 81.00 218 HIS A C 1
ATOM 1846 O O . HIS A 1 218 ? -27.169 9.544 16.561 1.00 81.00 218 HIS A O 1
ATOM 1852 N N . SER A 1 219 ? -25.821 8.358 17.890 1.00 86.06 219 SER A N 1
ATOM 1853 C CA . SER A 1 219 ? -26.856 7.414 18.329 1.00 86.06 219 SER A CA 1
ATOM 1854 C C . SER A 1 219 ? -27.010 7.441 19.848 1.00 86.06 219 SER A C 1
ATOM 1856 O O . SER A 1 219 ? -26.237 6.819 20.577 1.00 86.06 219 SER A O 1
ATOM 1858 N N . ALA A 1 220 ? -28.041 8.134 20.342 1.00 85.50 220 ALA A N 1
ATOM 1859 C CA . ALA A 1 220 ? -28.341 8.192 21.775 1.00 85.50 220 ALA A CA 1
ATOM 1860 C C . ALA A 1 220 ? -28.567 6.800 22.418 1.00 85.50 220 ALA A C 1
ATOM 1862 O O . ALA A 1 220 ? -28.023 6.565 23.502 1.00 85.50 220 ALA A O 1
ATOM 1863 N N . PRO A 1 221 ? -29.272 5.840 21.774 1.00 90.44 221 PRO A N 1
ATOM 1864 C CA . PRO A 1 221 ? -29.391 4.479 22.300 1.00 90.44 221 PRO A CA 1
ATOM 1865 C C . PRO A 1 221 ? -28.041 3.761 22.407 1.00 90.44 221 PRO A C 1
ATOM 1867 O O . PRO A 1 221 ? -27.751 3.151 23.437 1.00 90.44 221 PRO A O 1
ATOM 1870 N N . ARG A 1 222 ? -27.185 3.871 21.381 1.00 90.06 222 ARG A N 1
ATOM 1871 C CA . ARG A 1 222 ? -25.850 3.256 21.398 1.00 90.06 222 ARG A CA 1
ATOM 1872 C C . ARG A 1 222 ? -24.960 3.883 22.458 1.00 90.06 222 ARG A C 1
ATOM 1874 O O . ARG A 1 222 ? -24.297 3.166 23.193 1.00 90.06 222 ARG A O 1
ATOM 1881 N N . LYS A 1 223 ? -25.001 5.208 22.592 1.00 86.44 223 LYS A N 1
ATOM 1882 C CA . LYS A 1 223 ? -24.293 5.947 23.639 1.00 86.44 223 LYS A CA 1
ATOM 1883 C C . LYS A 1 223 ? -24.674 5.454 25.038 1.00 86.44 223 LYS A C 1
ATOM 1885 O O . LYS A 1 223 ? -23.796 5.268 25.874 1.00 86.44 223 LYS A O 1
ATOM 1890 N N . ARG A 1 224 ? -25.963 5.185 25.283 1.00 87.81 224 ARG A N 1
ATOM 1891 C CA . ARG A 1 224 ? -26.435 4.589 26.545 1.00 87.81 224 ARG A CA 1
ATOM 1892 C C . ARG A 1 224 ? -25.878 3.178 26.750 1.00 87.81 224 ARG A C 1
ATOM 1894 O O . ARG A 1 224 ? -25.365 2.888 27.824 1.00 87.81 224 ARG A O 1
ATOM 1901 N N . ARG A 1 225 ? -25.925 2.318 25.727 1.00 91.75 225 ARG A N 1
ATOM 1902 C CA . ARG A 1 225 ? -25.353 0.961 25.806 1.00 91.75 225 ARG A CA 1
ATOM 1903 C C . ARG A 1 225 ? -23.837 0.972 26.012 1.00 91.75 225 ARG A C 1
ATOM 1905 O O . ARG A 1 225 ? -23.342 0.155 26.777 1.00 91.75 225 ARG A O 1
ATOM 1912 N N . TRP A 1 226 ? -23.122 1.909 25.390 1.00 89.19 226 TRP A N 1
ATOM 1913 C CA . TRP A 1 226 ? -21.687 2.119 25.592 1.00 89.19 226 TRP A CA 1
ATOM 1914 C C . TRP A 1 226 ? -21.369 2.469 27.044 1.00 89.19 226 TRP A C 1
ATOM 1916 O O . TRP A 1 226 ? -20.510 1.833 27.645 1.00 89.19 226 TRP A O 1
ATOM 1926 N N . LEU A 1 227 ? -22.088 3.434 27.626 1.00 85.88 227 LEU A N 1
ATOM 1927 C CA . LEU A 1 227 ? -21.909 3.810 29.029 1.00 85.88 227 LEU A CA 1
ATOM 1928 C C . LEU A 1 227 ? -22.194 2.636 29.969 1.00 85.88 227 LEU A C 1
ATOM 1930 O O . LEU A 1 227 ? -21.376 2.355 30.835 1.00 85.88 227 LEU A O 1
ATOM 1934 N N . ASN A 1 228 ? -23.287 1.902 29.747 1.00 87.81 228 ASN A N 1
ATOM 1935 C CA . ASN A 1 228 ? -23.606 0.713 30.540 1.00 87.81 228 ASN A CA 1
ATOM 1936 C C . ASN A 1 228 ? -22.524 -0.373 30.407 1.00 87.81 228 ASN A C 1
ATOM 1938 O O . ASN A 1 228 ? -22.150 -0.993 31.400 1.00 87.81 228 ASN A O 1
ATOM 1942 N N . HIS A 1 229 ? -22.002 -0.588 29.192 1.00 88.56 229 HIS A N 1
ATOM 1943 C CA . HIS A 1 229 ? -20.909 -1.529 28.938 1.00 88.56 229 HIS A CA 1
ATOM 1944 C C . HIS A 1 229 ? -19.624 -1.091 29.635 1.00 88.56 229 HIS A C 1
ATOM 1946 O O . HIS A 1 229 ? -18.964 -1.925 30.238 1.00 88.56 229 HIS A O 1
ATOM 1952 N N . LEU A 1 230 ? -19.272 0.195 29.617 1.00 84.62 230 LEU A N 1
ATOM 1953 C CA . LEU A 1 230 ? -18.127 0.687 30.380 1.00 84.62 230 LEU A CA 1
ATOM 1954 C C . LEU A 1 230 ? -18.335 0.494 31.882 1.00 84.62 230 LEU A C 1
ATOM 1956 O O . LEU A 1 230 ? -17.487 -0.109 32.528 1.00 84.62 230 LEU A O 1
ATOM 1960 N N . SER A 1 231 ? -19.464 0.936 32.439 1.00 81.81 231 SER A N 1
ATOM 1961 C CA . SER A 1 231 ? -19.749 0.813 33.873 1.00 81.81 231 SER A CA 1
ATOM 1962 C C . SER A 1 231 ? -19.671 -0.632 34.370 1.00 81.81 231 SER A C 1
ATOM 1964 O O . SER A 1 231 ? -19.188 -0.860 35.473 1.00 81.81 231 SER A O 1
ATOM 1966 N N . SER A 1 232 ? -20.066 -1.618 33.556 1.00 81.19 232 SER A N 1
ATOM 1967 C CA . SER A 1 232 ? -19.969 -3.032 33.937 1.00 81.19 232 SER A CA 1
ATOM 1968 C C . SER A 1 232 ? -18.537 -3.585 33.959 1.00 81.19 232 SER A C 1
ATOM 1970 O O . SER A 1 232 ? -18.324 -4.643 34.537 1.00 81.19 232 SER A O 1
ATOM 1972 N N . HIS A 1 233 ? -17.571 -2.926 33.308 1.00 75.00 233 HIS A N 1
ATOM 1973 C CA . HIS A 1 233 ? -16.161 -3.348 33.294 1.00 75.00 233 HIS A CA 1
ATOM 1974 C C . HIS A 1 233 ? -15.261 -2.462 34.175 1.00 75.00 233 HIS A C 1
ATOM 1976 O O . HIS A 1 233 ? -14.235 -2.927 34.658 1.00 75.00 233 HIS A O 1
ATOM 1982 N N . VAL A 1 234 ? -15.647 -1.201 34.399 1.00 65.06 234 VAL A N 1
ATOM 1983 C CA . VAL A 1 234 ? -14.875 -0.180 35.133 1.00 65.06 234 VAL A CA 1
ATOM 1984 C C . VAL A 1 234 ? -14.962 -0.341 36.657 1.00 65.06 234 VAL A C 1
ATOM 1986 O O . VAL A 1 234 ? -14.114 0.187 37.360 1.00 65.06 234 VAL A O 1
ATOM 1989 N N . LEU A 1 235 ? -15.890 -1.142 37.197 1.00 54.97 235 LEU A N 1
ATOM 1990 C CA . LEU A 1 235 ? -15.933 -1.454 38.640 1.00 54.97 235 LEU A CA 1
ATOM 1991 C C . LEU A 1 235 ? -14.634 -2.100 39.187 1.00 54.97 235 LEU A C 1
ATOM 1993 O O . LEU A 1 235 ? -14.483 -2.184 40.400 1.00 54.97 235 LEU A O 1
ATOM 1997 N N . ASN A 1 236 ? -13.698 -2.504 38.315 1.00 53.94 236 ASN A N 1
ATOM 1998 C CA . ASN A 1 236 ? -12.403 -3.096 38.669 1.00 53.94 236 ASN A CA 1
ATOM 1999 C C . ASN A 1 236 ? -11.164 -2.254 38.267 1.00 53.94 236 ASN A C 1
ATOM 2001 O O . ASN A 1 236 ? -10.048 -2.685 38.541 1.00 53.94 236 ASN A O 1
ATOM 2005 N N . GLU A 1 237 ? -11.305 -1.086 37.620 1.00 54.81 237 GLU A N 1
ATOM 2006 C CA . GLU A 1 237 ? -10.170 -0.238 37.190 1.00 54.81 237 GLU A CA 1
ATOM 2007 C C . GLU A 1 237 ? -10.494 1.267 37.332 1.00 54.81 237 GLU A C 1
ATOM 2009 O O . GLU A 1 237 ? -11.590 1.691 36.978 1.00 54.81 237 GLU A O 1
ATOM 2014 N N . ASP A 1 238 ? -9.528 2.089 37.777 1.00 54.84 238 ASP A N 1
ATOM 2015 C CA . ASP A 1 238 ? -9.627 3.552 38.009 1.00 54.84 238 ASP A CA 1
ATOM 2016 C C . ASP A 1 238 ? -9.814 4.400 36.723 1.00 54.84 238 ASP A C 1
ATOM 2018 O O . ASP A 1 238 ? -9.056 5.324 36.413 1.00 54.84 238 ASP A O 1
ATOM 2022 N N . ILE A 1 239 ? -10.837 4.108 35.922 1.00 57.31 239 ILE A N 1
ATOM 2023 C CA . ILE A 1 239 ? -11.114 4.812 34.668 1.00 57.31 239 ILE A CA 1
ATOM 2024 C C . ILE A 1 239 ? -12.287 5.775 34.863 1.00 57.31 239 ILE A C 1
ATOM 2026 O O . ILE A 1 239 ? -13.430 5.372 35.072 1.00 57.31 239 ILE A O 1
ATOM 2030 N N . ARG A 1 240 ? -12.038 7.085 34.727 1.00 60.00 240 ARG A N 1
ATOM 2031 C CA . ARG A 1 240 ? -13.106 8.100 34.736 1.00 60.00 240 ARG A CA 1
ATOM 2032 C C . ARG A 1 240 ? -14.022 7.911 33.523 1.00 60.00 240 ARG A C 1
ATOM 2034 O O . ARG A 1 240 ? -13.590 8.130 32.395 1.00 60.00 240 ARG A O 1
ATOM 2041 N N . LEU A 1 241 ? -15.295 7.579 33.754 1.00 59.06 241 LEU A N 1
ATOM 2042 C CA . LEU A 1 241 ? -16.344 7.477 32.729 1.00 59.06 241 LEU A CA 1
ATOM 2043 C C . LEU A 1 241 ? -16.530 8.821 32.009 1.00 59.06 241 LEU A C 1
ATOM 2045 O O . LEU A 1 241 ? -17.302 9.678 32.430 1.00 59.06 241 LEU A O 1
ATOM 2049 N N . THR A 1 242 ? -15.811 9.018 30.910 1.00 61.41 242 THR A N 1
ATOM 2050 C CA . THR A 1 242 ? -15.910 10.226 30.090 1.00 61.41 242 THR A CA 1
ATOM 2051 C C . THR A 1 242 ? -16.394 9.838 28.706 1.00 61.41 242 THR A C 1
ATOM 2053 O O . THR A 1 242 ? -15.917 8.874 28.120 1.00 61.41 242 THR A O 1
ATOM 2056 N N . LEU A 1 243 ? -17.380 10.564 28.186 1.00 61.88 243 LEU A N 1
ATOM 2057 C CA . LEU A 1 243 ? -17.841 10.403 26.809 1.00 61.88 243 LEU A CA 1
ATOM 2058 C C . LEU A 1 243 ? -16.812 10.987 25.836 1.00 61.88 243 LEU A C 1
ATOM 2060 O O . LEU A 1 243 ? -16.062 11.886 26.227 1.00 61.88 243 LEU A O 1
ATOM 2064 N N . PRO A 1 244 ? -16.803 10.541 24.566 1.00 60.06 244 PRO A N 1
ATOM 2065 C CA . PRO A 1 244 ? -15.956 11.172 23.571 1.00 60.06 244 PRO A CA 1
ATOM 2066 C C . PRO A 1 244 ? -16.261 12.673 23.505 1.00 60.06 244 PRO A C 1
ATOM 2068 O O . PRO A 1 244 ? -17.438 13.052 23.564 1.00 60.06 244 PRO A O 1
ATOM 2071 N N . PRO A 1 245 ? -15.233 13.535 23.397 1.00 59.12 245 PRO A N 1
ATOM 2072 C CA . PRO A 1 245 ? -15.431 14.977 23.380 1.00 59.12 245 PRO A CA 1
ATOM 2073 C C . PRO A 1 245 ? -16.409 15.361 22.264 1.00 59.12 245 PRO A C 1
ATOM 2075 O O . PRO A 1 245 ? -16.246 14.950 21.110 1.00 59.12 245 PRO A O 1
ATOM 2078 N N . SER A 1 246 ? -17.438 16.137 22.625 1.00 49.22 246 SER A N 1
ATOM 2079 C CA . SER A 1 246 ? -18.446 16.632 21.681 1.00 49.22 246 SER A CA 1
ATOM 2080 C C . SER A 1 246 ? -17.756 17.411 20.552 1.00 49.22 246 SER A C 1
ATOM 2082 O O . SER A 1 246 ? -16.784 18.127 20.822 1.00 49.22 246 SER A O 1
ATOM 2084 N N . PRO A 1 247 ? -18.186 17.274 19.285 1.00 42.88 247 PRO A N 1
ATOM 2085 C CA . PRO A 1 247 ? -17.549 17.978 18.187 1.00 42.88 247 PRO A CA 1
ATOM 2086 C C . PRO A 1 247 ? -17.706 19.488 18.371 1.00 42.88 247 PRO A C 1
ATOM 2088 O O . PRO A 1 247 ? -18.790 20.038 18.197 1.00 42.88 247 PRO A O 1
ATOM 2091 N N . VAL A 1 248 ? -16.598 20.177 18.637 1.00 43.62 248 VAL A N 1
ATOM 2092 C CA . VAL A 1 248 ? -16.475 21.564 18.198 1.00 43.62 248 VAL A CA 1
ATOM 2093 C C . VAL A 1 248 ? -16.242 21.461 16.695 1.00 43.62 248 VAL A C 1
ATOM 2095 O O . VAL A 1 248 ? -15.171 21.038 16.253 1.00 43.62 248 VAL A O 1
ATOM 2098 N N . LYS A 1 249 ? -17.302 21.700 15.913 1.00 39.03 249 LYS A N 1
ATOM 2099 C CA . LYS A 1 249 ? -17.222 21.773 14.448 1.00 39.03 249 LYS A CA 1
ATOM 2100 C C . LYS A 1 249 ? -16.061 22.715 14.112 1.00 39.03 249 LYS A C 1
ATOM 2102 O O . LYS A 1 249 ? -16.007 23.785 14.700 1.00 39.03 249 LYS A O 1
ATOM 2107 N N . THR A 1 250 ? -15.187 22.328 13.183 1.00 38.53 250 THR A N 1
ATOM 2108 C CA . THR A 1 250 ? -14.141 23.155 12.527 1.00 38.53 250 THR A CA 1
ATOM 2109 C C . THR A 1 250 ? -12.693 23.153 13.030 1.00 38.53 250 THR A C 1
ATOM 2111 O O . THR A 1 250 ? -11.925 23.980 12.555 1.00 38.53 250 THR A O 1
ATOM 2114 N N . ILE A 1 251 ? -12.223 22.210 13.860 1.00 44.91 251 ILE A N 1
ATOM 2115 C CA . ILE A 1 251 ? -10.772 22.163 14.136 1.00 44.91 251 ILE A CA 1
ATOM 2116 C C . ILE A 1 251 ? -10.213 20.731 14.150 1.00 44.91 251 ILE A C 1
ATOM 2118 O O . ILE A 1 251 ? -10.714 19.877 14.884 1.00 44.91 251 ILE A O 1
ATOM 2122 N N . TRP A 1 252 ? -9.138 20.485 13.381 1.00 43.19 252 TRP A N 1
ATOM 2123 C CA . TRP A 1 252 ? -8.291 19.271 13.387 1.00 43.19 252 TRP A CA 1
ATOM 2124 C C . TRP A 1 252 ? -8.015 18.730 14.808 1.00 43.19 252 TRP A C 1
ATOM 2126 O O . TRP A 1 252 ? -8.008 17.520 15.046 1.00 43.19 252 TRP A O 1
ATOM 2136 N N . PHE A 1 253 ? -7.923 19.627 15.794 1.00 50.50 253 PHE A N 1
ATOM 2137 C CA . PHE A 1 253 ? -7.785 19.319 17.218 1.00 50.50 253 PHE A CA 1
ATOM 2138 C C . PHE A 1 253 ? -8.907 18.430 17.806 1.00 50.50 253 PHE A C 1
ATOM 2140 O O . PHE A 1 253 ? -8.663 17.712 18.775 1.00 50.50 253 PHE A O 1
ATOM 2147 N N . SER A 1 254 ? -10.128 18.414 17.251 1.00 55.19 254 SER A N 1
ATOM 2148 C CA . SER A 1 254 ? -11.225 17.551 17.736 1.00 55.19 254 SER A CA 1
ATOM 2149 C C . SER A 1 254 ? -11.006 16.069 17.405 1.00 55.19 254 SER A C 1
ATOM 2151 O O . SER A 1 254 ? -11.437 15.198 18.165 1.00 55.19 254 SER A O 1
ATOM 2153 N N . TRP A 1 255 ? -10.338 15.769 16.288 1.00 58.66 255 TRP A N 1
ATOM 2154 C CA . TRP A 1 255 ? -9.972 14.400 15.913 1.00 58.66 255 TRP A CA 1
ATOM 2155 C C . TRP A 1 255 ? -8.828 13.884 16.771 1.00 58.66 255 TRP A C 1
ATOM 2157 O O . TRP A 1 255 ? -8.927 12.803 17.346 1.00 58.66 255 TRP A O 1
ATOM 2167 N N . PHE A 1 256 ? -7.811 14.719 16.967 1.00 62.50 256 PHE A N 1
ATOM 2168 C CA . PHE A 1 256 ? -6.694 14.420 17.852 1.00 62.50 256 PHE A CA 1
ATOM 2169 C C . PHE A 1 256 ? -7.141 14.113 19.289 1.00 62.50 256 PHE A C 1
ATOM 2171 O O . PHE A 1 256 ? -6.783 13.085 19.862 1.00 62.50 256 PHE A O 1
ATOM 2178 N N . ARG A 1 257 ? -8.017 14.959 19.848 1.00 66.25 257 ARG A N 1
ATOM 2179 C CA . ARG A 1 257 ? -8.596 14.750 21.183 1.00 66.25 257 ARG A CA 1
ATOM 2180 C C . ARG A 1 257 ? -9.413 13.465 21.279 1.00 66.25 257 ARG A C 1
ATOM 2182 O O . ARG A 1 257 ? -9.370 12.813 22.315 1.00 66.25 257 ARG A O 1
ATOM 2189 N N . PHE A 1 258 ? -10.149 13.101 20.226 1.00 72.75 258 PHE A N 1
ATOM 2190 C CA . PHE A 1 258 ? -10.909 11.852 20.207 1.00 72.75 258 PHE A CA 1
ATOM 2191 C C . PHE A 1 258 ? -9.985 10.633 20.226 1.00 72.75 258 PHE A C 1
ATOM 2193 O O . PHE A 1 258 ? -10.236 9.706 20.982 1.00 72.75 258 PHE A O 1
ATOM 2200 N N . ILE A 1 259 ? -8.899 10.655 19.457 1.00 69.81 259 ILE A N 1
ATOM 2201 C CA . ILE A 1 259 ? -7.940 9.548 19.393 1.00 69.81 259 ILE A CA 1
ATOM 2202 C C . ILE A 1 259 ? -7.206 9.366 20.726 1.00 69.81 259 ILE A C 1
ATOM 2204 O O . ILE A 1 259 ? -7.144 8.252 21.244 1.00 69.81 259 ILE A O 1
ATOM 2208 N N . ILE A 1 260 ? -6.732 10.461 21.331 1.00 70.94 260 ILE A N 1
ATOM 2209 C CA . ILE A 1 260 ? -6.137 10.422 22.676 1.00 70.94 260 ILE A CA 1
ATOM 2210 C C . ILE A 1 260 ? -7.147 9.898 23.697 1.00 70.94 260 ILE A C 1
ATOM 2212 O O . ILE A 1 260 ? -6.808 9.033 24.501 1.00 70.94 260 ILE A O 1
ATOM 2216 N N . TRP A 1 261 ? -8.386 10.398 23.652 1.00 76.88 261 TRP A N 1
ATOM 2217 C CA . TRP A 1 261 ? -9.460 9.924 24.521 1.00 76.88 261 TRP A CA 1
ATOM 2218 C C . TRP A 1 261 ? -9.712 8.427 24.328 1.00 76.88 261 TRP A C 1
ATOM 2220 O O . TRP A 1 261 ? -9.882 7.724 25.311 1.00 76.88 261 TRP A O 1
ATOM 2230 N N . MET A 1 262 ? -9.695 7.929 23.091 1.00 78.75 262 MET A N 1
ATOM 2231 C CA . MET A 1 262 ? -10.027 6.547 22.742 1.00 78.75 262 MET A CA 1
ATOM 2232 C C . MET A 1 262 ? -9.015 5.532 23.279 1.00 78.75 262 MET A C 1
ATOM 2234 O O . MET A 1 262 ? -9.399 4.415 23.622 1.00 78.75 262 MET A O 1
ATOM 2238 N N . LYS A 1 263 ? -7.737 5.917 23.365 1.00 76.50 263 LYS A N 1
ATOM 2239 C CA . LYS A 1 263 ? -6.621 5.035 23.728 1.00 76.50 263 LYS A CA 1
ATOM 2240 C C . LYS A 1 263 ? -6.864 4.198 25.003 1.00 76.50 263 LYS A C 1
ATOM 2242 O O . LYS A 1 263 ? -6.796 2.975 24.897 1.00 76.50 263 LYS A O 1
ATOM 2247 N N . PRO A 1 264 ? -7.200 4.770 26.178 1.00 78.69 264 PRO A N 1
ATOM 2248 C CA . PRO A 1 264 ? -7.494 3.979 27.380 1.00 78.69 264 PRO A CA 1
ATOM 2249 C C . PRO A 1 264 ? -8.729 3.076 27.245 1.00 78.69 264 PRO A C 1
ATOM 2251 O O . PRO A 1 264 ? -8.856 2.102 27.984 1.00 78.69 264 PRO A O 1
ATOM 2254 N N . TYR A 1 265 ? -9.631 3.359 26.297 1.00 82.88 265 TYR A N 1
ATOM 2255 C CA . TYR A 1 265 ? -10.867 2.599 26.111 1.00 82.88 265 TYR A CA 1
ATOM 2256 C C . TYR A 1 265 ? -10.803 1.535 25.011 1.00 82.88 265 TYR A C 1
ATOM 2258 O O . TYR A 1 265 ? -11.805 0.860 24.775 1.00 82.88 265 TYR A O 1
ATOM 2266 N N . LEU A 1 266 ? -9.657 1.350 24.347 1.00 83.56 266 LEU A N 1
ATOM 2267 C CA . LEU A 1 266 ? -9.503 0.457 23.190 1.00 83.56 266 LEU A CA 1
ATOM 2268 C C . LEU A 1 266 ? -10.047 -0.957 23.427 1.00 83.56 266 LEU A C 1
ATOM 2270 O O . LEU A 1 266 ? -10.870 -1.440 22.649 1.00 83.56 266 LEU A O 1
ATOM 2274 N N . LYS A 1 267 ? -9.662 -1.593 24.540 1.00 85.94 267 LYS A N 1
ATOM 2275 C CA . LYS A 1 267 ? -10.133 -2.944 24.898 1.00 85.94 267 LYS A CA 1
ATOM 2276 C C . LYS A 1 267 ? -11.654 -3.013 25.088 1.00 85.94 267 LYS A C 1
ATOM 2278 O O . LYS A 1 267 ? -12.304 -3.994 24.720 1.00 85.94 267 LYS A O 1
ATOM 2283 N N . TYR A 1 268 ? -12.245 -1.946 25.621 1.00 87.88 268 TYR A N 1
ATOM 2284 C CA . TYR A 1 268 ? -13.686 -1.863 25.842 1.00 87.88 268 TYR A CA 1
ATOM 2285 C C . TYR A 1 268 ? -14.440 -1.585 24.547 1.00 87.88 268 TYR A C 1
ATOM 2287 O O . TYR A 1 268 ? -15.516 -2.139 24.354 1.00 87.88 268 TYR A O 1
ATOM 2295 N N . LEU A 1 269 ? -13.874 -0.783 23.643 1.00 89.06 269 LEU A N 1
ATOM 2296 C CA . LEU A 1 269 ? -14.446 -0.547 22.318 1.00 89.06 269 LEU A CA 1
ATOM 2297 C C . LEU A 1 269 ? -14.502 -1.846 21.519 1.00 89.06 269 LEU A C 1
ATOM 2299 O O . LEU A 1 269 ? -15.559 -2.167 20.985 1.00 89.06 269 LEU A O 1
ATOM 2303 N N . ILE A 1 270 ? -13.423 -2.635 21.522 1.00 89.81 270 ILE A N 1
ATOM 2304 C CA . ILE A 1 270 ? -13.393 -3.952 20.869 1.00 89.81 270 ILE A CA 1
ATOM 2305 C C . ILE A 1 270 ? -14.558 -4.811 21.367 1.00 89.81 270 ILE A C 1
ATOM 2307 O O . ILE A 1 270 ? -15.418 -5.212 20.584 1.00 89.81 270 ILE A O 1
ATOM 2311 N N . THR A 1 271 ? -14.647 -5.038 22.679 1.00 91.50 271 THR A N 1
ATOM 2312 C CA . THR A 1 271 ? -15.711 -5.876 23.259 1.00 91.50 271 THR A CA 1
ATOM 2313 C C . THR A 1 271 ? -17.111 -5.293 23.048 1.00 91.50 271 THR A C 1
ATOM 2315 O O . THR A 1 271 ? -18.066 -6.047 22.863 1.00 91.50 271 THR A O 1
ATOM 2318 N N . PHE A 1 272 ? -17.249 -3.967 23.032 1.00 93.19 272 PHE A N 1
ATOM 2319 C CA . PHE A 1 272 ? -18.512 -3.281 22.784 1.00 93.19 272 PHE A CA 1
ATOM 2320 C C . PHE A 1 272 ? -19.013 -3.481 21.352 1.00 93.19 272 PHE A C 1
ATOM 2322 O O . PHE A 1 272 ? -20.151 -3.906 21.163 1.00 93.19 272 PHE A O 1
ATOM 2329 N N . TYR A 1 273 ? -18.175 -3.244 20.338 1.00 94.06 273 TYR A N 1
ATOM 2330 C CA . TYR A 1 273 ? -18.588 -3.406 18.940 1.00 94.06 273 TYR A CA 1
ATOM 2331 C C . TYR A 1 273 ? -18.855 -4.869 18.576 1.00 94.06 273 TYR A C 1
ATOM 2333 O O . TYR A 1 273 ? -19.756 -5.136 17.782 1.00 94.06 273 TYR A O 1
ATOM 2341 N N . GLN A 1 274 ? -18.172 -5.828 19.216 1.00 94.38 274 GLN A N 1
ATOM 2342 C CA . GLN A 1 274 ? -18.531 -7.244 19.075 1.00 94.38 274 GLN A CA 1
ATOM 2343 C C . GLN A 1 274 ? -19.924 -7.562 19.638 1.00 94.38 274 GLN A C 1
ATOM 2345 O O . GLN A 1 274 ? -20.617 -8.420 19.095 1.00 94.38 274 GLN A O 1
ATOM 2350 N N . LYS A 1 275 ? -20.364 -6.881 20.707 1.00 93.88 275 LYS A N 1
ATOM 2351 C CA . LYS A 1 275 ? -21.740 -7.005 21.216 1.00 93.88 275 LYS A CA 1
ATOM 2352 C C . LYS A 1 275 ? -22.743 -6.296 20.306 1.00 93.88 275 LYS A C 1
ATOM 2354 O O . LYS A 1 275 ? -23.776 -6.879 20.001 1.00 93.88 275 LYS A O 1
ATOM 2359 N N . GLU A 1 276 ? -22.433 -5.088 19.834 1.00 95.00 276 GLU A N 1
ATOM 2360 C CA . GLU A 1 276 ? -23.305 -4.339 18.914 1.00 95.00 276 GLU A CA 1
ATOM 2361 C C . GLU A 1 276 ? -23.563 -5.108 17.611 1.00 95.00 276 GLU A C 1
ATOM 2363 O O . GLU A 1 276 ? -24.689 -5.104 17.121 1.00 95.00 276 GLU A O 1
ATOM 2368 N N . ARG A 1 277 ? -22.560 -5.823 17.081 1.00 95.62 277 ARG A N 1
ATOM 2369 C CA . ARG A 1 277 ? -22.710 -6.683 15.894 1.00 95.62 277 ARG A CA 1
ATOM 2370 C C . ARG A 1 277 ? -23.740 -7.804 16.080 1.00 95.62 277 ARG A C 1
ATOM 2372 O O . ARG A 1 277 ? -24.287 -8.276 15.094 1.00 95.62 277 ARG A O 1
ATOM 2379 N N . LYS A 1 278 ? -23.990 -8.250 17.315 1.00 94.75 278 LYS A N 1
ATOM 2380 C CA . LYS A 1 278 ? -24.928 -9.344 17.626 1.00 94.75 278 LYS A CA 1
ATOM 2381 C C . LYS A 1 278 ? -26.371 -8.873 17.821 1.00 94.75 278 LYS A C 1
ATOM 2383 O O . LYS A 1 278 ? -27.234 -9.694 18.120 1.00 94.75 278 LYS A O 1
ATOM 2388 N N . LEU A 1 279 ? -26.638 -7.570 17.713 1.00 93.25 279 LEU A N 1
ATOM 2389 C CA . LEU A 1 279 ? -28.005 -7.057 17.747 1.00 93.25 279 LEU A CA 1
ATOM 2390 C C . LEU A 1 279 ? -28.784 -7.520 16.500 1.00 93.25 279 LEU A C 1
ATOM 2392 O O . LEU A 1 279 ? -28.154 -7.821 15.492 1.00 93.25 279 LEU A O 1
ATOM 2396 N N . PRO A 1 280 ? -30.131 -7.566 16.544 1.00 91.69 280 PRO A N 1
ATOM 2397 C CA . PRO A 1 280 ? -30.940 -8.116 15.450 1.00 91.69 280 PRO A CA 1
ATOM 2398 C C . PRO A 1 280 ? -30.751 -7.442 14.082 1.00 91.69 280 PRO A C 1
ATOM 2400 O O . PRO A 1 280 ? -30.928 -8.100 13.066 1.00 91.69 280 PRO A O 1
ATOM 2403 N N . ASP A 1 281 ? -30.385 -6.157 14.056 1.00 89.88 281 ASP A N 1
ATOM 2404 C CA . ASP A 1 281 ? -30.177 -5.386 12.822 1.00 89.88 281 ASP A CA 1
ATOM 2405 C C . ASP A 1 281 ? -29.006 -4.390 12.985 1.00 89.88 281 ASP A C 1
ATOM 2407 O O . ASP A 1 281 ? -29.201 -3.215 13.324 1.00 89.88 281 ASP A O 1
ATOM 2411 N N . PRO A 1 282 ? -27.748 -4.856 12.878 1.00 91.06 282 PRO A N 1
ATOM 2412 C CA . PRO A 1 282 ? -26.583 -3.995 13.009 1.00 91.06 282 PRO A CA 1
ATOM 2413 C C . PRO A 1 282 ? -26.353 -3.218 11.706 1.00 91.06 282 PRO A C 1
ATOM 2415 O O . PRO A 1 282 ? -26.312 -3.791 10.620 1.00 91.06 282 PRO A O 1
ATOM 2418 N N . SER A 1 283 ? -26.107 -1.907 11.803 1.00 92.00 283 SER A N 1
ATOM 2419 C CA . SER A 1 283 ? -25.774 -1.117 10.612 1.00 92.00 283 SER A CA 1
ATOM 2420 C C . SER A 1 283 ? -24.464 -1.586 9.968 1.00 92.00 283 SER A C 1
ATOM 2422 O O . SER A 1 283 ? -23.572 -2.105 10.646 1.00 92.00 283 SER A O 1
ATOM 2424 N N . LYS A 1 284 ? -24.301 -1.328 8.663 1.00 92.19 284 LYS A N 1
ATOM 2425 C CA . LYS A 1 284 ? -23.076 -1.654 7.909 1.00 92.19 284 LYS A CA 1
ATOM 2426 C C . LYS A 1 284 ? -21.803 -1.152 8.604 1.00 92.19 284 LYS A C 1
ATOM 2428 O O . LYS A 1 284 ? -20.825 -1.888 8.694 1.00 92.19 284 LYS A O 1
ATOM 2433 N N . ASP A 1 285 ? -21.840 0.054 9.167 1.00 91.06 285 ASP A N 1
ATOM 2434 C CA . ASP A 1 285 ? -20.722 0.626 9.928 1.00 91.06 285 ASP A CA 1
ATOM 2435 C C . ASP A 1 285 ? -20.353 -0.211 11.157 1.00 91.06 285 ASP A C 1
ATOM 2437 O O . ASP A 1 285 ? -19.174 -0.408 11.436 1.00 91.06 285 ASP A O 1
ATOM 2441 N N . ILE A 1 286 ? -21.342 -0.744 11.880 1.00 93.31 286 ILE A N 1
ATOM 2442 C CA . ILE A 1 286 ? -21.107 -1.611 13.042 1.00 93.31 286 ILE A CA 1
ATOM 2443 C C . ILE A 1 286 ? -20.496 -2.937 12.609 1.00 93.31 286 ILE A C 1
ATOM 2445 O O . ILE A 1 286 ? -19.554 -3.401 13.249 1.00 93.31 286 ILE A O 1
ATOM 2449 N N . ILE A 1 287 ? -20.988 -3.524 11.517 1.00 93.25 287 ILE A N 1
ATOM 2450 C CA . ILE A 1 287 ? -20.435 -4.766 10.967 1.00 93.25 287 ILE A CA 1
ATOM 2451 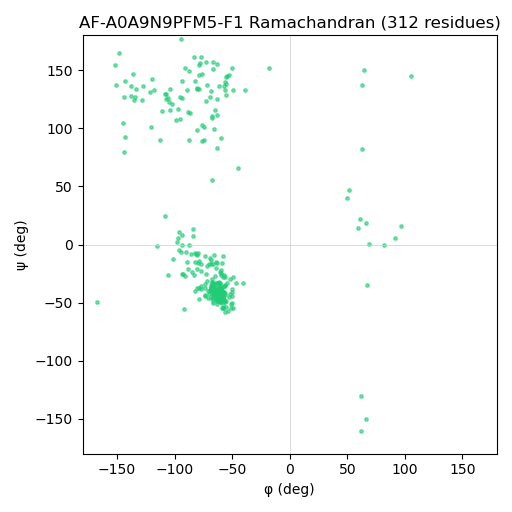C C . ILE A 1 287 ? -18.966 -4.558 10.574 1.00 93.25 287 ILE A C 1
ATOM 2453 O O . ILE A 1 287 ? -18.105 -5.336 10.987 1.00 93.25 287 ILE A O 1
ATOM 2457 N N . ASN A 1 288 ? -18.671 -3.478 9.846 1.00 91.38 288 ASN A N 1
ATOM 2458 C CA . ASN A 1 288 ? -17.321 -3.140 9.401 1.00 91.38 288 ASN A CA 1
ATOM 2459 C C . ASN A 1 288 ? -16.377 -2.865 10.579 1.00 91.38 288 ASN A C 1
ATOM 2461 O O . ASN A 1 288 ? -15.280 -3.421 10.629 1.00 91.38 288 ASN A O 1
ATOM 2465 N N . LEU A 1 289 ? -16.803 -2.051 11.552 1.00 91.25 289 LEU A N 1
ATOM 2466 C CA . LEU A 1 289 ? -16.009 -1.758 12.748 1.00 91.25 289 LEU A CA 1
ATOM 2467 C C . LEU A 1 289 ? -15.758 -3.014 13.582 1.00 91.25 289 LEU A C 1
ATOM 2469 O O . LEU A 1 289 ? -14.636 -3.235 14.024 1.00 91.25 289 LEU A O 1
ATOM 2473 N N . ALA A 1 290 ? -16.768 -3.860 13.779 1.00 92.12 290 ALA A N 1
ATOM 2474 C CA . ALA A 1 290 ? -16.603 -5.110 14.509 1.00 92.12 290 ALA A CA 1
ATOM 2475 C C . ALA A 1 290 ? -15.658 -6.075 13.778 1.00 92.12 290 ALA A C 1
ATOM 2477 O O . ALA A 1 290 ? -14.815 -6.688 14.423 1.00 92.12 290 ALA A O 1
ATOM 2478 N N . SER A 1 291 ? -15.742 -6.175 12.446 1.00 91.38 291 SER A N 1
ATOM 2479 C CA . SER A 1 291 ? -14.788 -6.960 11.651 1.00 91.38 291 SER A CA 1
ATOM 2480 C C . SER A 1 291 ? -13.364 -6.420 11.780 1.00 91.38 291 SER A C 1
ATOM 2482 O O . SER A 1 291 ? -12.426 -7.193 11.948 1.00 91.38 291 SER A O 1
ATOM 2484 N N . TRP A 1 292 ? -13.195 -5.096 11.755 1.00 87.94 292 TRP A N 1
ATOM 2485 C CA . TRP A 1 292 ? -11.896 -4.466 11.976 1.00 87.94 292 TRP A CA 1
ATOM 2486 C C . TRP A 1 292 ? -11.364 -4.754 13.386 1.00 87.94 292 TRP A C 1
ATOM 2488 O O . TRP A 1 292 ? -10.220 -5.171 13.536 1.00 87.94 292 TRP A O 1
ATOM 2498 N N . PHE A 1 293 ? -12.194 -4.647 14.424 1.00 89.81 293 PHE A N 1
ATOM 2499 C CA . PHE A 1 293 ? -11.813 -4.985 15.799 1.00 89.81 293 PHE A CA 1
ATOM 2500 C C . PHE A 1 293 ? -11.573 -6.481 16.047 1.00 89.81 293 PHE A C 1
ATOM 2502 O O . PHE A 1 293 ? -11.023 -6.829 17.088 1.00 89.81 293 PHE A O 1
ATOM 2509 N N . SER A 1 294 ? -11.972 -7.366 15.131 1.00 88.62 294 SER A N 1
ATOM 2510 C CA . SER A 1 294 ? -11.615 -8.788 15.186 1.00 88.62 294 SER A CA 1
ATOM 2511 C C . SER A 1 294 ? -10.179 -9.060 14.732 1.00 88.62 294 SER A C 1
ATOM 2513 O O . SER A 1 294 ? -9.663 -10.135 15.027 1.00 88.62 294 SER A O 1
ATOM 2515 N N . ASN A 1 295 ? -9.523 -8.122 14.037 1.00 83.88 295 ASN A N 1
ATOM 2516 C CA . ASN A 1 295 ? -8.112 -8.264 13.692 1.00 83.88 295 ASN A CA 1
ATOM 2517 C C . ASN A 1 295 ? -7.251 -8.070 14.964 1.00 83.88 295 ASN A C 1
ATOM 2519 O O . ASN A 1 295 ? -7.345 -7.014 15.601 1.00 83.88 295 ASN A O 1
ATOM 2523 N N . PRO A 1 296 ? -6.403 -9.052 15.338 1.00 79.06 296 PRO A N 1
ATOM 2524 C CA . PRO A 1 296 ? -5.571 -8.983 16.544 1.00 79.06 296 PRO A CA 1
ATOM 2525 C C . PRO A 1 296 ? -4.605 -7.789 16.547 1.00 79.06 296 PRO A C 1
ATOM 2527 O O . PRO A 1 296 ? -4.240 -7.284 17.607 1.00 79.06 296 PRO A O 1
ATOM 2530 N N . ASN A 1 297 ? -4.245 -7.280 15.370 1.00 76.12 297 ASN A N 1
ATOM 2531 C CA . ASN A 1 297 ? -3.307 -6.178 15.205 1.00 76.12 297 ASN A CA 1
ATOM 2532 C C . ASN A 1 297 ? -3.978 -4.796 15.308 1.00 76.12 297 ASN A C 1
ATOM 2534 O O . ASN A 1 297 ? -3.288 -3.782 15.385 1.00 76.12 297 ASN A O 1
ATOM 2538 N N . THR A 1 298 ? -5.314 -4.714 15.365 1.00 79.12 298 THR A N 1
ATOM 2539 C CA . THR A 1 298 ? -6.050 -3.435 15.371 1.00 79.12 298 THR A CA 1
ATOM 2540 C C . THR A 1 298 ? -5.652 -2.504 16.512 1.00 79.12 298 THR A C 1
ATOM 2542 O O . THR A 1 298 ? -5.576 -1.292 16.310 1.00 79.12 298 THR A O 1
ATOM 2545 N N . VAL A 1 299 ? -5.334 -3.039 17.695 1.00 77.31 299 VAL A N 1
ATOM 2546 C CA . VAL A 1 299 ? -4.820 -2.225 18.811 1.00 77.31 299 VAL A CA 1
ATOM 2547 C C . VAL A 1 299 ? -3.501 -1.556 18.425 1.00 77.31 299 VAL A C 1
ATOM 2549 O O . VAL A 1 299 ? -3.370 -0.341 18.563 1.00 77.31 299 VAL A O 1
ATOM 2552 N N . ILE A 1 300 ? -2.564 -2.334 17.876 1.00 71.88 300 ILE A N 1
ATOM 2553 C CA . ILE A 1 300 ? -1.248 -1.855 17.435 1.00 71.88 300 ILE A CA 1
ATOM 2554 C C . ILE A 1 300 ? -1.420 -0.786 16.354 1.00 71.88 300 ILE A C 1
ATOM 2556 O O . ILE A 1 300 ? -0.782 0.261 16.405 1.00 71.88 300 ILE A O 1
ATOM 2560 N N . HIS A 1 301 ? -2.331 -0.997 15.407 1.00 75.69 301 HIS A N 1
ATOM 2561 C CA . HIS A 1 301 ? -2.611 -0.035 14.342 1.00 75.69 301 HIS A CA 1
ATOM 2562 C C . HIS A 1 301 ? -3.123 1.295 14.868 1.00 75.69 301 HIS A C 1
ATOM 2564 O O . HIS A 1 301 ? -2.623 2.350 14.483 1.00 75.69 301 HIS A O 1
ATOM 2570 N N . ILE A 1 302 ? -4.101 1.254 15.772 1.00 76.50 302 ILE A N 1
ATOM 2571 C CA . ILE A 1 302 ? -4.651 2.461 16.379 1.00 76.50 302 ILE A CA 1
ATOM 2572 C C . ILE A 1 302 ? -3.564 3.197 17.161 1.00 76.50 302 ILE A C 1
ATOM 2574 O O . ILE A 1 302 ? -3.498 4.424 17.096 1.00 76.50 302 ILE A O 1
ATOM 2578 N N . GLU A 1 303 ? -2.693 2.484 17.873 1.00 73.88 303 GLU A N 1
ATOM 2579 C CA . GLU A 1 303 ? -1.559 3.096 18.564 1.00 73.88 303 GLU A CA 1
ATOM 2580 C C . GLU A 1 303 ? -0.584 3.763 17.588 1.00 73.88 303 GLU A C 1
ATOM 2582 O O . GLU A 1 303 ? -0.203 4.908 17.824 1.00 73.88 303 GLU A O 1
ATOM 2587 N N . LEU A 1 304 ? -0.245 3.111 16.472 1.00 70.88 304 LEU A N 1
ATOM 2588 C CA . LEU A 1 304 ? 0.626 3.673 15.434 1.00 70.88 304 LEU A CA 1
ATOM 2589 C C . LEU A 1 304 ? 0.019 4.922 14.783 1.00 70.88 304 LEU A C 1
ATOM 2591 O O . LEU A 1 304 ? 0.711 5.921 14.605 1.00 70.88 304 LEU A O 1
ATOM 2595 N N . ILE A 1 305 ? -1.282 4.912 14.484 1.00 71.25 305 ILE A N 1
ATOM 2596 C CA . ILE A 1 305 ? -1.991 6.084 13.944 1.00 71.25 305 ILE A CA 1
ATOM 2597 C C . ILE A 1 305 ? -2.045 7.205 14.987 1.00 71.25 305 ILE A C 1
ATOM 2599 O O . ILE A 1 305 ? -1.805 8.370 14.671 1.00 71.25 305 ILE A O 1
ATOM 2603 N N . THR A 1 306 ? -2.319 6.859 16.249 1.00 70.38 306 THR A N 1
ATOM 2604 C CA . THR A 1 306 ? -2.314 7.812 17.368 1.00 70.38 306 THR A CA 1
ATOM 2605 C C . THR A 1 306 ? -0.959 8.484 17.485 1.00 70.38 306 THR A C 1
ATOM 2607 O O . THR A 1 306 ? -0.892 9.707 17.601 1.00 70.38 306 THR A O 1
ATOM 2610 N N . MET A 1 307 ? 0.119 7.704 17.421 1.00 67.25 307 MET A N 1
ATOM 2611 C CA . MET A 1 307 ? 1.476 8.228 17.382 1.00 67.25 307 MET A CA 1
ATOM 2612 C C . MET A 1 307 ? 1.669 9.149 16.187 1.00 67.25 307 MET A C 1
ATOM 2614 O O . MET A 1 307 ? 2.039 10.300 16.384 1.00 67.25 307 MET A O 1
ATOM 2618 N N . PHE A 1 308 ? 1.379 8.684 14.970 1.00 65.94 308 PHE A N 1
ATOM 2619 C CA . PHE A 1 308 ? 1.561 9.475 13.756 1.00 65.94 308 PHE A CA 1
ATOM 2620 C C . PHE A 1 308 ? 0.908 10.856 13.879 1.00 65.94 308 PHE A C 1
ATOM 2622 O O . PHE A 1 308 ? 1.586 11.867 13.701 1.00 65.94 308 PHE A O 1
ATOM 2629 N N . ILE A 1 309 ? -0.365 10.913 14.276 1.00 62.97 309 ILE A N 1
ATOM 2630 C CA . ILE A 1 309 ? -1.095 12.177 14.435 1.00 62.97 309 ILE A CA 1
ATOM 2631 C C . ILE A 1 309 ? -0.499 13.016 15.574 1.00 62.97 309 ILE A C 1
ATOM 2633 O O . ILE A 1 309 ? -0.357 14.226 15.428 1.00 62.97 309 ILE A O 1
ATOM 2637 N N . THR A 1 310 ? -0.102 12.393 16.688 1.00 63.00 310 THR A N 1
ATOM 2638 C CA . THR A 1 310 ? 0.559 13.089 17.810 1.00 63.00 310 THR A CA 1
ATOM 2639 C C . THR A 1 310 ? 1.877 13.734 17.401 1.00 63.00 310 THR A C 1
ATOM 2641 O O . THR A 1 310 ? 2.202 14.818 17.882 1.00 63.00 310 THR A O 1
ATOM 2644 N N . TYR A 1 311 ? 2.632 13.080 16.524 1.00 59.97 311 TYR A N 1
ATOM 2645 C CA . TYR A 1 311 ? 3.981 13.498 16.164 1.00 59.97 311 TYR A CA 1
ATOM 2646 C C . TYR A 1 311 ? 4.043 14.386 14.918 1.00 59.97 311 TYR A C 1
ATOM 2648 O O . TYR A 1 311 ? 4.960 15.193 14.807 1.00 59.97 311 TYR A O 1
ATOM 2656 N N . ASN A 1 312 ? 3.061 14.292 14.018 1.00 54.09 312 ASN A N 1
ATOM 2657 C CA . ASN A 1 312 ? 2.986 15.102 12.796 1.00 54.09 312 ASN A CA 1
ATOM 2658 C C . ASN A 1 312 ? 1.992 16.269 12.905 1.00 54.09 312 ASN A C 1
ATOM 2660 O O . ASN A 1 312 ? 2.002 17.151 12.056 1.00 54.09 312 ASN A O 1
ATOM 2664 N N . GLY A 1 313 ? 1.142 16.294 13.936 1.00 52.09 313 GLY A N 1
ATOM 2665 C CA . GLY A 1 313 ? 0.188 17.377 14.201 1.00 52.09 313 GLY A CA 1
ATOM 2666 C C . GLY A 1 313 ? 0.759 18.572 14.976 1.00 52.09 313 GLY A C 1
ATOM 2667 O O . GLY A 1 313 ? -0.033 19.356 15.500 1.00 52.09 313 GLY A O 1
ATOM 2668 N N . LYS A 1 314 ? 2.090 18.674 15.107 1.00 41.97 314 LYS A N 1
ATOM 2669 C CA . LYS A 1 314 ? 2.792 19.809 15.724 1.00 41.97 314 LYS A CA 1
ATOM 2670 C C . LYS A 1 314 ? 3.305 20.790 14.685 1.00 41.97 314 LYS A C 1
ATOM 2672 O O . LYS A 1 314 ? 3.949 20.322 13.716 1.00 41.97 314 LYS A O 1
#

Organism: NCBI:txid1433469

Secondary structure (DSSP, 8-state):
-------------B-TTS-B--------S--HHHHHHHHHHHHHHHHS-S--EEE-STTSTTGGGSTTS---EEETTEEESSHHHHHHHTT---HHHHHHHHH-SSHHHHHHHHHHTGGG--GGGGSBPTTT--BHHHHHHHHHHHHHHHH-HHHHHHHHTTTT--EEE--SS-TTTS--GGG-----HHHHHHHHHHHHHHHHHHHHHHHHHHHHHS-HHHHHHHHHHHHHHHTTS-----PPPP--TT-THHHHHHHHHHGGGHHHHHHHHHHHTTSSS--HHHHHHHHHHTSTTHHHHHHHHHHHHHHH--

pLDDT: mean 79.07, std 21.76, range [24.41, 98.69]

Nearest PDB structures (foldseek):
  2b3w-assembly1_A  TM=9.005E-01  e=2.024E-10  Escherichia coli
  8bau-assembly1_A  TM=8.156E-01  e=1.916E-05  Phytophthora nicotianae
  9h9e-assembly1_D  TM=2.159E-01  e=8.750E+00  Homo sapiens